Protein AF-A0A1Y1RK67-F1 (afdb_monomer_lite)

pLDDT: mean 70.34, std 16.7, range [31.23, 91.0]

Structure (mmCIF, N/CA/C/O backbone):
data_AF-A0A1Y1RK67-F1
#
_entry.id   AF-A0A1Y1RK67-F1
#
loop_
_atom_site.group_PDB
_atom_site.id
_atom_site.type_symbol
_atom_site.label_atom_id
_atom_site.label_alt_id
_atom_site.label_comp_id
_atom_site.label_asym_id
_atom_site.label_entity_id
_atom_site.label_seq_id
_atom_site.pdbx_PDB_ins_code
_atom_site.Cartn_x
_atom_site.Cartn_y
_atom_site.Cartn_z
_atom_site.occupancy
_atom_site.B_iso_or_equiv
_atom_site.auth_seq_id
_atom_site.auth_comp_id
_atom_site.auth_asym_id
_atom_site.auth_atom_id
_atom_site.pdbx_PDB_model_num
ATOM 1 N N . MET A 1 1 ? 9.626 -6.437 -25.924 1.00 64.38 1 MET A N 1
ATOM 2 C CA . MET A 1 1 ? 9.573 -5.943 -27.309 1.00 64.38 1 MET A CA 1
ATOM 3 C C . MET A 1 1 ? 8.391 -6.615 -27.962 1.00 64.38 1 MET A C 1
ATOM 5 O O . MET A 1 1 ? 8.238 -7.817 -27.762 1.00 64.38 1 MET A O 1
ATOM 9 N N . VAL A 1 2 ? 7.550 -5.833 -28.625 1.00 66.56 2 VAL A N 1
ATOM 10 C CA . VAL A 1 2 ? 6.442 -6.331 -29.442 1.00 66.56 2 VAL A CA 1
ATOM 11 C C . VAL A 1 2 ? 6.714 -5.967 -30.899 1.00 66.56 2 VAL A C 1
ATOM 13 O O . VAL A 1 2 ? 7.401 -4.969 -31.132 1.00 66.56 2 VAL A O 1
ATOM 16 N N . ASP A 1 3 ? 6.263 -6.789 -31.839 1.00 73.81 3 ASP A N 1
ATOM 17 C CA . ASP A 1 3 ? 6.342 -6.485 -33.269 1.00 73.81 3 ASP A CA 1
ATOM 18 C C . ASP A 1 3 ? 5.175 -5.591 -33.719 1.00 73.81 3 ASP A C 1
ATOM 20 O O . ASP A 1 3 ? 4.357 -5.123 -32.922 1.00 73.81 3 ASP A O 1
ATOM 24 N N . GLU A 1 4 ? 5.115 -5.346 -35.024 1.00 75.94 4 GLU A N 1
ATOM 25 C CA . GLU A 1 4 ? 4.060 -4.606 -35.717 1.00 75.94 4 GLU A CA 1
ATOM 26 C C . GLU A 1 4 ? 2.655 -5.218 -35.595 1.00 75.94 4 GLU A C 1
ATOM 28 O O . GLU A 1 4 ? 1.671 -4.509 -35.804 1.00 75.94 4 GLU A O 1
ATOM 33 N N . ASN A 1 5 ? 2.544 -6.482 -35.175 1.00 81.62 5 ASN A N 1
ATOM 34 C CA . ASN A 1 5 ? 1.280 -7.178 -34.931 1.00 81.62 5 ASN A CA 1
ATOM 35 C C . ASN A 1 5 ? 0.882 -7.184 -33.442 1.00 81.62 5 ASN A C 1
ATOM 37 O O . ASN A 1 5 ? -0.094 -7.834 -33.068 1.00 81.62 5 ASN A O 1
ATOM 41 N N . ASN A 1 6 ? 1.603 -6.444 -32.587 1.00 68.88 6 ASN A N 1
ATOM 42 C CA . ASN A 1 6 ? 1.499 -6.477 -31.122 1.00 68.88 6 ASN A CA 1
ATOM 43 C C . ASN A 1 6 ? 1.863 -7.835 -30.485 1.00 68.88 6 ASN A C 1
ATOM 45 O O . ASN A 1 6 ? 1.532 -8.071 -29.317 1.00 68.88 6 ASN A O 1
ATOM 49 N N . GLU A 1 7 ? 2.575 -8.718 -31.186 1.00 76.06 7 GLU A N 1
ATOM 50 C CA . GLU A 1 7 ? 3.020 -9.990 -30.618 1.00 76.06 7 GLU A CA 1
ATOM 51 C C . GLU A 1 7 ? 4.311 -9.811 -29.820 1.00 76.06 7 GLU A C 1
ATOM 53 O O . GLU A 1 7 ? 5.209 -9.059 -30.197 1.00 76.06 7 GLU A O 1
ATOM 58 N N . VAL A 1 8 ? 4.427 -10.483 -28.670 1.00 71.56 8 VAL A N 1
ATOM 59 C CA . VAL A 1 8 ? 5.606 -10.359 -27.799 1.00 71.56 8 VAL A CA 1
ATOM 60 C C . VAL A 1 8 ? 6.794 -11.100 -28.414 1.00 71.56 8 VAL A C 1
ATOM 62 O O . VAL A 1 8 ? 6.974 -12.292 -28.195 1.00 71.56 8 VAL A O 1
ATOM 65 N N . VAL A 1 9 ? 7.661 -10.364 -29.107 1.00 72.69 9 VAL A N 1
ATOM 66 C CA . VAL A 1 9 ? 8.898 -10.891 -29.712 1.00 72.69 9 VAL A CA 1
ATOM 67 C C . VAL A 1 9 ? 9.973 -11.178 -28.664 1.00 72.69 9 VAL A C 1
ATOM 69 O O . VAL A 1 9 ? 10.800 -12.071 -28.826 1.00 72.69 9 VAL A O 1
ATOM 72 N N . TYR A 1 10 ? 10.002 -10.408 -27.571 1.00 70.44 10 TYR A N 1
ATOM 73 C CA . TYR A 1 10 ? 11.059 -10.546 -26.567 1.00 70.44 10 TYR A CA 1
ATOM 74 C C . TYR A 1 10 ? 10.633 -10.076 -25.176 1.00 70.44 10 TYR A C 1
ATOM 76 O O . TYR A 1 10 ? 10.158 -8.946 -25.002 1.00 70.44 10 TYR A O 1
ATOM 84 N N . ARG A 1 11 ? 10.868 -10.918 -24.165 1.00 72.75 11 ARG A N 1
ATOM 85 C CA . ARG A 1 11 ? 10.589 -10.642 -22.751 1.00 72.75 11 ARG A CA 1
ATOM 86 C C . ARG A 1 11 ? 11.832 -10.914 -21.912 1.00 72.75 11 ARG A C 1
ATOM 88 O O . ARG A 1 11 ? 12.291 -12.047 -21.848 1.00 72.75 11 ARG A O 1
ATOM 95 N N . ASN A 1 12 ? 12.299 -9.893 -21.199 1.00 72.81 12 ASN A N 1
ATOM 96 C CA . ASN A 1 12 ? 13.290 -10.058 -20.140 1.00 72.81 12 ASN A CA 1
ATOM 97 C C . ASN A 1 12 ? 12.610 -10.093 -18.776 1.00 72.81 12 ASN A C 1
ATOM 99 O O . ASN A 1 12 ? 11.716 -9.294 -18.493 1.00 72.81 12 ASN A O 1
ATOM 103 N N . ILE A 1 13 ? 13.047 -11.025 -17.934 1.00 75.38 13 ILE A N 1
ATOM 104 C CA . ILE A 1 13 ? 12.618 -11.135 -16.542 1.00 75.38 13 ILE A CA 1
ATOM 105 C C . ILE A 1 13 ? 13.818 -10.756 -15.685 1.00 75.38 13 ILE A C 1
ATOM 107 O O . ILE A 1 13 ? 14.804 -11.484 -15.639 1.00 75.38 13 ILE A O 1
ATOM 111 N N . PHE A 1 14 ? 13.727 -9.607 -15.024 1.00 76.06 14 PHE A N 1
ATOM 112 C CA . PHE A 1 14 ? 14.759 -9.128 -14.113 1.00 76.06 14 PHE A CA 1
ATOM 113 C C . PHE A 1 14 ? 14.504 -9.692 -12.720 1.00 76.06 14 PHE A C 1
ATOM 115 O O . PHE A 1 14 ? 13.389 -9.593 -12.198 1.00 76.06 14 PHE A O 1
ATOM 122 N N . ARG A 1 15 ? 15.531 -10.285 -12.113 1.00 81.06 15 ARG A N 1
ATOM 123 C CA . ARG A 1 15 ? 15.486 -10.685 -10.708 1.00 81.06 15 ARG A CA 1
ATOM 124 C C . ARG A 1 15 ? 15.853 -9.501 -9.819 1.00 81.06 15 ARG A C 1
ATOM 126 O O . ARG A 1 15 ? 16.218 -8.425 -10.291 1.00 81.06 15 ARG A O 1
ATOM 133 N N . ARG A 1 16 ? 15.750 -9.689 -8.501 1.00 77.25 16 ARG A N 1
ATOM 134 C CA . ARG A 1 16 ? 16.044 -8.640 -7.511 1.00 77.25 16 ARG A CA 1
ATOM 135 C C . ARG A 1 16 ? 17.454 -8.071 -7.697 1.00 77.25 16 ARG A C 1
ATOM 137 O O . ARG A 1 16 ? 17.647 -6.862 -7.612 1.00 77.25 16 ARG A O 1
ATOM 144 N N . GLU A 1 17 ? 18.415 -8.948 -7.929 1.00 82.25 17 GLU A N 1
ATOM 145 C CA . GLU A 1 17 ? 19.822 -8.654 -8.178 1.00 82.25 17 GLU A CA 1
ATOM 146 C C . GLU A 1 17 ? 20.035 -7.794 -9.434 1.00 82.25 17 GLU A C 1
ATOM 148 O O . GLU A 1 17 ? 20.907 -6.924 -9.445 1.00 82.25 17 GLU A O 1
ATOM 153 N N . ASP A 1 18 ? 19.171 -7.938 -10.439 1.00 84.38 18 ASP A N 1
ATOM 154 C CA . ASP A 1 18 ? 19.275 -7.217 -11.708 1.00 84.38 18 ASP A CA 1
ATOM 155 C C . ASP A 1 18 ? 18.623 -5.834 -11.669 1.00 84.38 18 ASP A C 1
ATOM 157 O O . ASP A 1 18 ? 18.798 -5.040 -12.593 1.00 84.38 18 ASP A O 1
ATOM 161 N N . MET A 1 19 ? 17.886 -5.504 -10.605 1.00 81.75 19 MET A N 1
ATOM 162 C CA . MET A 1 19 ? 17.081 -4.280 -10.536 1.00 81.75 19 MET A CA 1
ATOM 163 C C . MET A 1 19 ? 17.908 -3.001 -10.709 1.00 81.75 19 MET A C 1
ATOM 165 O O . MET A 1 19 ? 17.434 -2.030 -11.296 1.00 81.75 19 MET A O 1
ATOM 169 N N . LYS A 1 20 ? 19.169 -2.997 -10.252 1.00 79.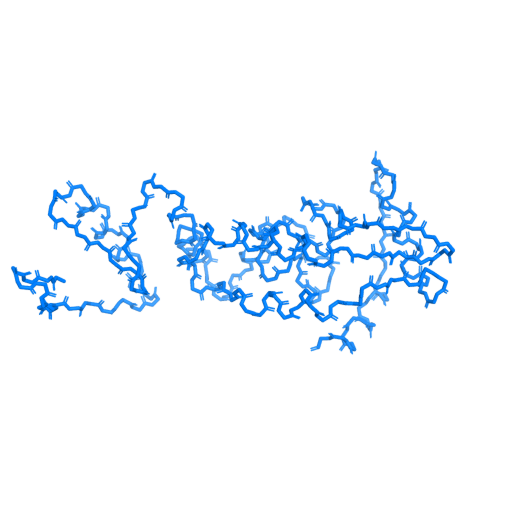25 20 LYS A N 1
ATOM 170 C CA . LYS A 1 20 ? 20.096 -1.877 -10.490 1.00 79.25 20 LYS A CA 1
ATOM 171 C C . LYS A 1 20 ? 20.444 -1.729 -11.972 1.00 79.25 20 LYS A C 1
ATOM 173 O O . LYS A 1 20 ? 20.504 -0.611 -12.477 1.00 79.25 20 LYS A O 1
ATOM 178 N N . ASN A 1 21 ? 20.665 -2.842 -12.668 1.00 84.12 21 ASN A N 1
ATOM 179 C CA . ASN A 1 21 ? 20.948 -2.842 -14.103 1.00 84.12 21 ASN A CA 1
ATOM 180 C C . ASN A 1 21 ? 19.700 -2.465 -14.902 1.00 84.12 21 ASN A C 1
ATOM 182 O O . ASN A 1 21 ? 19.797 -1.670 -15.833 1.00 84.12 21 ASN A O 1
ATOM 186 N N . PHE A 1 22 ? 18.527 -2.942 -14.483 1.00 84.06 22 PHE A N 1
ATOM 187 C CA . PHE A 1 22 ? 17.252 -2.511 -15.043 1.00 84.06 22 PHE A CA 1
ATOM 188 C C . PHE A 1 22 ? 17.048 -1.001 -14.890 1.00 84.06 22 PHE A C 1
ATOM 190 O O . PHE A 1 22 ? 16.680 -0.350 -15.859 1.00 84.06 22 PHE A O 1
ATOM 197 N N . GLN A 1 23 ? 17.332 -0.417 -13.720 1.00 79.81 23 GLN A N 1
ATOM 198 C CA . GLN A 1 23 ? 17.204 1.031 -13.523 1.00 79.81 23 GLN A CA 1
ATOM 199 C C . GLN A 1 23 ? 18.128 1.816 -14.464 1.00 79.81 23 GLN A C 1
ATOM 201 O O . GLN A 1 23 ? 17.700 2.801 -15.054 1.00 79.81 23 GLN A O 1
ATOM 206 N N . LYS A 1 24 ? 19.376 1.366 -14.651 1.00 83.88 24 LYS A N 1
ATOM 207 C CA . LYS A 1 24 ? 20.302 1.985 -15.614 1.00 83.88 24 LYS A CA 1
ATOM 208 C C . LYS A 1 24 ? 19.784 1.885 -17.045 1.00 83.88 24 LYS A C 1
ATOM 210 O O . LYS A 1 24 ? 19.790 2.880 -17.761 1.00 83.88 24 LYS A O 1
ATOM 215 N N . LEU A 1 25 ? 19.327 0.697 -17.445 1.00 84.50 25 LEU A N 1
ATOM 216 C CA . LEU A 1 25 ? 18.736 0.471 -18.761 1.00 84.50 25 LEU A CA 1
ATOM 217 C C . LEU A 1 25 ? 17.533 1.392 -18.969 1.00 84.50 25 LEU A C 1
ATOM 219 O O . LEU A 1 25 ? 17.467 2.070 -19.987 1.00 84.50 25 LEU A O 1
ATOM 223 N N . TYR A 1 26 ? 16.636 1.465 -17.983 1.00 80.75 26 TYR A N 1
ATOM 224 C CA . TYR A 1 26 ? 15.473 2.345 -17.994 1.00 80.75 26 TYR A CA 1
ATOM 225 C C . TYR A 1 26 ? 15.865 3.800 -18.265 1.00 80.75 26 TYR A C 1
ATOM 227 O O . TYR A 1 26 ? 15.339 4.395 -19.199 1.00 80.75 26 TYR A O 1
ATOM 235 N N . THR A 1 27 ? 16.824 4.353 -17.516 1.00 80.56 27 THR A N 1
ATOM 236 C CA . THR A 1 27 ? 17.285 5.743 -17.688 1.00 80.56 27 THR A CA 1
ATOM 237 C C . THR A 1 27 ? 17.813 6.031 -19.097 1.00 80.56 27 THR A C 1
ATOM 239 O O . THR A 1 27 ? 17.769 7.170 -19.549 1.00 80.56 27 THR A O 1
ATOM 242 N N . ILE A 1 28 ? 18.326 5.017 -19.797 1.00 84.44 28 ILE A N 1
ATOM 243 C CA . ILE A 1 28 ? 18.824 5.162 -21.170 1.00 84.44 28 ILE A CA 1
ATOM 244 C C . ILE A 1 28 ? 17.666 5.131 -22.173 1.00 84.44 28 ILE A C 1
ATOM 246 O O . ILE A 1 28 ? 17.646 5.922 -23.117 1.00 84.44 28 ILE A O 1
ATOM 250 N N . VAL A 1 29 ? 16.724 4.203 -21.995 1.00 82.88 29 VAL A N 1
ATOM 251 C CA . VAL A 1 29 ? 15.704 3.897 -23.010 1.00 82.88 29 VAL A CA 1
ATOM 252 C C . VAL A 1 29 ? 14.385 4.646 -22.810 1.00 82.88 29 VAL A C 1
ATOM 254 O O . VAL A 1 29 ? 13.581 4.691 -23.737 1.00 82.88 29 VAL A O 1
ATOM 257 N N . ASN A 1 30 ? 14.140 5.250 -21.641 1.00 78.81 30 ASN A N 1
ATOM 258 C CA . ASN A 1 30 ? 12.871 5.926 -21.338 1.00 78.81 30 ASN A CA 1
ATOM 259 C C . ASN A 1 30 ? 12.558 7.100 -22.279 1.00 78.81 30 ASN A C 1
ATOM 261 O O . ASN A 1 30 ? 11.394 7.371 -22.550 1.00 78.81 30 ASN A O 1
ATOM 265 N N . ASN A 1 31 ? 13.589 7.753 -22.815 1.00 76.25 31 ASN A N 1
ATOM 266 C CA . ASN A 1 31 ? 13.461 8.886 -23.728 1.00 76.25 31 ASN A CA 1
ATOM 267 C C . ASN A 1 31 ? 13.307 8.466 -25.200 1.00 76.25 31 ASN A C 1
ATOM 269 O O . ASN A 1 31 ? 13.222 9.316 -26.089 1.00 76.25 31 ASN A O 1
ATOM 273 N N . TRP A 1 32 ? 13.308 7.165 -25.503 1.00 83.88 32 TRP A N 1
ATOM 274 C CA . TRP A 1 32 ? 13.163 6.686 -26.874 1.00 83.88 32 TRP A CA 1
ATOM 275 C C . TRP A 1 32 ? 11.690 6.724 -27.279 1.00 83.88 32 TRP A C 1
ATOM 277 O O . TRP A 1 32 ? 10.849 6.090 -26.647 1.00 83.88 32 TRP A O 1
ATOM 287 N N . LYS A 1 33 ? 11.378 7.419 -28.381 1.00 76.38 33 LYS A N 1
ATOM 288 C CA . LYS A 1 33 ? 9.995 7.653 -28.849 1.00 76.38 33 LYS A CA 1
ATOM 289 C C . LYS A 1 33 ? 9.159 6.375 -29.039 1.00 76.38 33 LYS A C 1
ATOM 291 O O . LYS A 1 33 ? 7.939 6.438 -28.949 1.00 76.38 33 LYS A O 1
ATOM 296 N N . SER A 1 34 ? 9.797 5.236 -29.309 1.00 75.88 34 SER A N 1
ATOM 297 C CA . SER A 1 34 ? 9.153 3.938 -29.552 1.00 75.88 34 SER A CA 1
ATOM 298 C C . SER A 1 34 ? 9.276 2.947 -28.386 1.00 75.88 34 SER A C 1
ATOM 300 O O . SER A 1 34 ? 8.837 1.804 -28.510 1.00 75.88 34 SER A O 1
ATOM 302 N N . CYS A 1 35 ? 9.857 3.341 -27.247 1.00 75.06 35 CYS A N 1
ATOM 303 C CA . CYS A 1 35 ? 9.994 2.438 -26.109 1.00 75.06 35 CYS A CA 1
ATOM 304 C C . CYS A 1 35 ? 8.718 2.429 -25.260 1.00 75.06 35 CYS A C 1
ATOM 306 O O . CYS A 1 35 ? 8.228 3.464 -24.812 1.00 75.06 35 CYS A O 1
ATOM 308 N N . GLN A 1 36 ? 8.187 1.235 -25.010 1.00 76.94 36 GLN A N 1
ATOM 309 C CA . GLN A 1 36 ? 7.116 1.014 -24.048 1.00 76.94 36 GLN A CA 1
ATOM 310 C C . GLN A 1 36 ? 7.590 0.007 -23.013 1.00 76.94 36 GLN A C 1
ATOM 312 O O . GLN A 1 36 ? 8.077 -1.074 -23.351 1.00 76.94 36 GLN A O 1
ATOM 317 N N . ILE A 1 37 ? 7.448 0.369 -21.744 1.00 75.94 37 ILE A N 1
ATOM 318 C CA . ILE A 1 37 ? 7.933 -0.439 -20.634 1.00 75.94 37 ILE A CA 1
ATOM 319 C C . ILE A 1 37 ? 6.737 -0.891 -19.829 1.00 75.94 37 ILE A C 1
ATOM 321 O O . ILE A 1 37 ? 5.854 -0.099 -19.500 1.00 75.94 37 ILE A O 1
ATOM 325 N N . TYR A 1 38 ? 6.727 -2.186 -19.537 1.00 76.88 38 TYR A N 1
ATOM 326 C CA . TYR A 1 38 ? 5.672 -2.831 -18.785 1.00 76.88 38 TYR A CA 1
ATOM 327 C C . TYR A 1 38 ? 6.270 -3.487 -17.545 1.00 76.88 38 TYR A C 1
ATOM 329 O O . TYR A 1 38 ? 7.219 -4.264 -17.652 1.00 76.88 38 TYR A O 1
ATOM 337 N N . VAL A 1 39 ? 5.699 -3.209 -16.375 1.00 73.56 39 VAL A N 1
ATOM 338 C CA . VAL A 1 39 ? 6.030 -3.892 -15.117 1.00 73.56 39 VAL A CA 1
ATOM 339 C C . VAL A 1 39 ? 4.765 -4.553 -14.597 1.00 73.56 39 VAL A C 1
ATOM 341 O O . VAL A 1 39 ? 3.730 -3.909 -14.457 1.00 73.56 39 VAL A O 1
ATOM 344 N N . ASN A 1 40 ? 4.833 -5.866 -14.360 1.00 69.88 40 ASN A N 1
ATOM 345 C CA . ASN A 1 40 ? 3.682 -6.694 -13.981 1.00 69.88 40 ASN A CA 1
ATOM 346 C C . ASN A 1 40 ? 2.464 -6.530 -14.913 1.00 69.88 40 ASN A C 1
ATOM 348 O O . ASN A 1 40 ? 1.325 -6.568 -14.462 1.00 69.88 40 ASN A O 1
ATOM 352 N N . GLY A 1 41 ? 2.705 -6.332 -16.213 1.00 72.75 41 GLY A N 1
ATOM 353 C CA . GLY A 1 41 ? 1.650 -6.150 -17.217 1.00 72.75 41 GLY A CA 1
ATOM 354 C C . GLY A 1 41 ? 1.099 -4.724 -17.327 1.00 72.75 41 GLY A C 1
ATOM 355 O O . GLY A 1 41 ? 0.366 -4.441 -18.269 1.00 72.75 41 GLY A O 1
ATOM 356 N N . TYR A 1 42 ? 1.490 -3.804 -16.443 1.00 74.44 42 TYR A N 1
ATOM 357 C CA . TYR A 1 42 ? 1.094 -2.398 -16.521 1.00 74.44 42 TYR A CA 1
ATOM 358 C C . TYR A 1 42 ? 2.122 -1.605 -17.308 1.00 74.44 42 TYR A C 1
ATOM 360 O O . TYR A 1 42 ? 3.312 -1.697 -17.013 1.00 74.44 42 TYR A O 1
ATOM 368 N N . LYS A 1 43 ? 1.670 -0.809 -18.282 1.00 77.44 43 LYS A N 1
ATOM 369 C CA . LYS A 1 43 ? 2.521 0.191 -18.933 1.00 77.44 43 LYS A CA 1
ATOM 370 C C . LYS A 1 43 ? 2.899 1.249 -17.901 1.00 77.44 43 LYS A C 1
ATOM 372 O O . LYS A 1 43 ? 2.020 1.746 -17.202 1.00 77.44 43 LYS A O 1
ATOM 377 N N . ILE A 1 44 ? 4.180 1.585 -17.815 1.00 75.25 44 ILE A N 1
ATOM 378 C CA . ILE A 1 44 ? 4.683 2.527 -16.814 1.00 75.25 44 ILE A CA 1
ATOM 379 C C . ILE A 1 44 ? 5.320 3.744 -17.462 1.00 75.25 44 ILE A C 1
ATOM 381 O O . ILE A 1 44 ? 6.019 3.639 -18.469 1.00 75.25 44 ILE A O 1
ATOM 385 N N . ASN A 1 45 ? 5.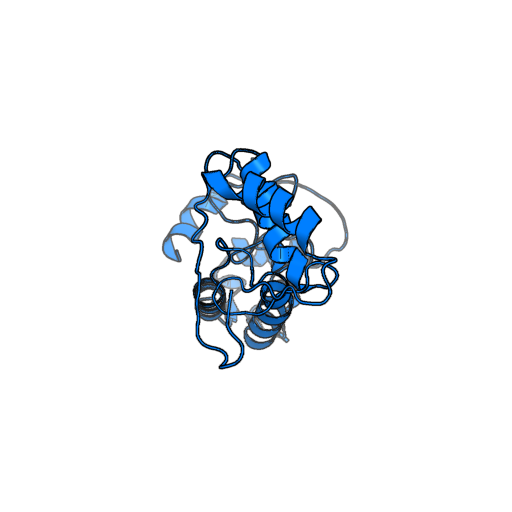088 4.893 -16.838 1.00 72.94 45 ASN A N 1
ATOM 386 C CA . ASN A 1 45 ? 5.789 6.132 -17.113 1.00 72.94 45 ASN A CA 1
ATOM 387 C C . ASN A 1 45 ? 6.390 6.627 -15.792 1.00 72.94 45 ASN A C 1
ATOM 389 O O . ASN A 1 45 ? 5.658 7.089 -14.919 1.00 72.94 45 ASN A O 1
ATOM 393 N N . PHE A 1 46 ? 7.705 6.480 -15.604 1.00 67.88 46 PHE A N 1
ATOM 394 C CA . PHE A 1 46 ? 8.322 6.827 -14.316 1.00 67.88 46 PHE A CA 1
ATOM 395 C C . PHE A 1 46 ? 8.391 8.328 -14.041 1.00 67.88 46 PHE A C 1
ATOM 397 O O . PHE A 1 46 ? 8.675 8.698 -12.903 1.00 67.88 46 PHE A O 1
ATOM 404 N N . ASP A 1 47 ? 8.129 9.172 -15.041 1.00 62.78 47 ASP A N 1
ATOM 405 C CA . ASP A 1 47 ? 8.083 10.624 -14.859 1.00 62.78 47 ASP A CA 1
ATOM 406 C C . ASP A 1 47 ? 6.776 11.076 -14.169 1.00 62.78 47 ASP A C 1
ATOM 408 O O . ASP A 1 47 ? 6.630 12.240 -13.803 1.00 62.78 47 ASP A O 1
ATOM 412 N N . VAL A 1 48 ? 5.831 10.149 -13.953 1.00 60.06 48 VAL A N 1
ATOM 413 C CA . VAL A 1 48 ? 4.527 10.358 -13.299 1.00 60.06 48 VAL A CA 1
ATOM 414 C C . VAL A 1 48 ? 4.455 9.540 -11.994 1.00 60.06 48 VAL A C 1
ATOM 416 O O . VAL A 1 48 ? 5.321 8.707 -11.722 1.00 60.06 48 VAL A O 1
ATOM 419 N N . ASP A 1 49 ? 3.414 9.758 -11.179 1.00 59.09 49 ASP A N 1
ATOM 420 C CA . ASP A 1 49 ? 3.114 9.085 -9.897 1.00 59.09 49 ASP A CA 1
ATOM 421 C C . ASP A 1 49 ? 3.382 7.562 -9.868 1.00 59.09 49 ASP A C 1
ATOM 423 O O . ASP A 1 49 ? 3.747 7.030 -8.818 1.00 59.09 49 ASP A O 1
ATOM 427 N N . ASP A 1 50 ? 3.285 6.864 -11.006 1.00 63.44 50 ASP A N 1
ATOM 428 C CA . ASP A 1 50 ? 3.611 5.438 -11.148 1.00 63.44 50 ASP A CA 1
ATOM 429 C C . ASP A 1 50 ? 5.043 5.091 -10.683 1.00 63.44 50 ASP A C 1
ATOM 431 O O . ASP A 1 50 ? 5.280 4.008 -10.138 1.00 63.44 50 ASP A O 1
ATOM 435 N N . GLY A 1 51 ? 6.005 6.011 -10.819 1.00 71.81 51 GLY A N 1
ATOM 436 C CA . GLY A 1 51 ? 7.396 5.803 -10.409 1.00 71.81 51 GLY A CA 1
ATOM 437 C C . GLY A 1 51 ? 7.606 5.697 -8.892 1.00 71.81 51 GLY A C 1
ATOM 438 O O . GLY A 1 51 ? 8.632 5.175 -8.447 1.00 71.81 51 GLY A O 1
ATOM 439 N N . LEU A 1 52 ? 6.649 6.147 -8.069 1.00 82.12 52 LEU A N 1
ATOM 440 C CA . LEU A 1 52 ? 6.811 6.235 -6.614 1.00 82.12 52 LEU A CA 1
ATOM 441 C C . LEU A 1 52 ? 7.055 4.867 -5.962 1.00 82.12 52 LEU A C 1
ATOM 443 O O . LEU A 1 52 ? 7.980 4.717 -5.156 1.00 82.12 52 LEU A O 1
ATOM 447 N N . GLY A 1 53 ? 6.237 3.869 -6.307 1.00 85.00 53 GLY A N 1
ATOM 448 C CA . GLY A 1 53 ? 6.340 2.519 -5.746 1.00 85.00 53 GLY A CA 1
ATOM 449 C C . GLY A 1 53 ? 7.653 1.837 -6.116 1.00 85.00 53 GLY A C 1
ATOM 450 O O . GLY A 1 53 ? 8.339 1.279 -5.256 1.00 85.00 53 GLY A O 1
ATOM 451 N N . PHE A 1 54 ? 8.043 1.950 -7.384 1.00 83.12 54 PHE A N 1
ATOM 452 C CA . PHE A 1 54 ? 9.288 1.377 -7.873 1.00 83.12 54 PHE A CA 1
ATOM 453 C C . PHE A 1 54 ? 10.514 2.057 -7.256 1.00 83.12 54 PHE A C 1
ATOM 455 O O . PHE A 1 54 ? 11.400 1.377 -6.741 1.00 83.12 54 PHE A O 1
ATOM 462 N N . ASN A 1 55 ? 10.557 3.392 -7.240 1.00 82.94 55 ASN A N 1
ATOM 463 C CA . ASN A 1 55 ? 11.669 4.143 -6.654 1.00 82.94 55 ASN A CA 1
ATOM 464 C C . ASN A 1 55 ? 11.815 3.843 -5.157 1.00 82.94 55 ASN A C 1
ATOM 466 O O . ASN A 1 55 ? 12.930 3.686 -4.655 1.00 82.94 55 ASN A O 1
ATOM 470 N N . CYS A 1 56 ? 10.695 3.682 -4.444 1.00 85.50 56 CYS A N 1
ATOM 471 C CA . CYS A 1 56 ? 10.703 3.246 -3.051 1.00 85.50 56 CYS A CA 1
ATOM 472 C C . CYS A 1 56 ? 11.317 1.845 -2.890 1.00 85.50 56 CYS A C 1
ATOM 474 O O . CYS A 1 56 ? 12.092 1.619 -1.959 1.00 85.50 56 CYS A O 1
ATOM 476 N N . TYR A 1 57 ? 11.004 0.910 -3.791 1.00 85.81 57 TYR A N 1
ATOM 477 C CA . TYR A 1 57 ? 11.586 -0.433 -3.775 1.00 85.81 57 TYR A CA 1
ATOM 478 C C . TYR A 1 57 ? 13.084 -0.430 -4.114 1.00 85.81 57 TYR A C 1
ATOM 480 O O . TYR A 1 57 ? 13.863 -1.108 -3.446 1.00 85.81 57 TYR A O 1
ATOM 488 N N . MET A 1 58 ? 13.521 0.390 -5.074 1.00 84.44 58 MET A N 1
ATOM 489 C CA . MET A 1 58 ? 14.949 0.591 -5.349 1.00 84.44 58 MET A CA 1
ATOM 490 C C . MET A 1 58 ? 15.684 1.153 -4.131 1.00 84.44 58 MET A C 1
ATOM 492 O O . MET A 1 58 ? 16.765 0.677 -3.786 1.00 84.44 58 MET A O 1
ATOM 496 N N . GLY A 1 59 ? 15.069 2.108 -3.428 1.00 83.75 59 GLY A N 1
ATOM 497 C CA . GLY A 1 59 ? 15.553 2.605 -2.142 1.00 83.75 59 GLY A CA 1
ATOM 498 C C . GLY A 1 59 ? 15.727 1.479 -1.122 1.00 83.75 59 GLY A C 1
ATOM 499 O O . GLY A 1 59 ? 16.808 1.341 -0.556 1.00 83.75 59 GLY A O 1
ATOM 500 N N . PHE A 1 60 ? 14.714 0.628 -0.950 1.00 85.69 60 PHE A N 1
ATOM 501 C CA . PHE A 1 60 ? 14.782 -0.553 -0.085 1.00 85.69 60 PHE A CA 1
ATOM 502 C C . PHE A 1 60 ? 15.958 -1.473 -0.443 1.00 85.69 60 PHE A C 1
ATOM 504 O O . PHE A 1 60 ? 16.749 -1.816 0.435 1.00 85.69 60 PHE A O 1
ATOM 511 N N . LEU A 1 61 ? 16.130 -1.826 -1.721 1.00 84.31 61 LEU A N 1
ATOM 512 C CA . LEU A 1 61 ? 17.237 -2.681 -2.166 1.00 84.31 61 LEU A CA 1
ATOM 513 C C . LEU A 1 61 ? 18.607 -2.046 -1.906 1.00 84.31 61 LEU A C 1
ATOM 515 O O . LEU A 1 61 ? 19.527 -2.731 -1.462 1.00 84.31 61 LEU A O 1
ATOM 519 N N . ASN A 1 62 ? 18.734 -0.736 -2.118 1.00 83.06 62 ASN A N 1
ATOM 520 C CA . ASN A 1 62 ? 19.977 -0.004 -1.875 1.00 83.06 62 ASN A CA 1
ATOM 521 C C . ASN A 1 62 ? 20.355 0.079 -0.388 1.00 83.06 62 ASN A C 1
ATOM 523 O O . ASN A 1 62 ? 21.533 0.230 -0.084 1.00 83.06 62 ASN A O 1
ATOM 527 N N . HIS A 1 63 ? 19.394 -0.065 0.530 1.00 81.12 63 HIS A N 1
ATOM 528 C CA . HIS A 1 63 ? 19.630 -0.026 1.979 1.00 81.12 63 HIS A CA 1
ATOM 529 C C . HIS A 1 63 ? 19.833 -1.413 2.610 1.00 81.12 63 HIS A C 1
ATOM 531 O O . HIS A 1 63 ? 19.816 -1.530 3.832 1.00 81.12 63 HIS A O 1
ATOM 537 N N . GLY A 1 64 ? 20.024 -2.463 1.804 1.00 77.94 64 GLY A N 1
ATOM 538 C CA . GLY A 1 64 ? 20.211 -3.843 2.276 1.00 77.94 64 GLY A CA 1
ATOM 539 C C . GLY A 1 64 ? 18.993 -4.743 2.062 1.00 77.94 64 GLY A C 1
ATOM 540 O O . GLY A 1 64 ? 19.023 -5.924 2.398 1.00 77.94 64 GLY A O 1
ATOM 541 N N . GLY A 1 65 ? 17.912 -4.228 1.473 1.00 81.75 65 GLY A N 1
ATOM 542 C CA . GLY A 1 65 ? 16.750 -5.034 1.123 1.00 81.75 65 GLY A CA 1
ATOM 543 C C . GLY A 1 65 ? 16.149 -5.728 2.353 1.00 81.75 65 GLY A C 1
ATOM 544 O O . GLY A 1 65 ? 15.888 -5.050 3.345 1.00 81.75 65 GLY A O 1
ATOM 545 N N . PRO A 1 66 ? 15.909 -7.054 2.332 1.00 74.06 66 PRO A N 1
ATOM 546 C CA . PRO A 1 66 ? 15.265 -7.761 3.444 1.00 74.06 66 PRO A CA 1
ATOM 547 C C . PRO A 1 66 ? 16.007 -7.685 4.784 1.00 74.06 66 PRO A C 1
ATOM 549 O O . PRO A 1 66 ? 15.361 -7.768 5.823 1.00 74.06 66 PRO A O 1
ATOM 552 N N . SER A 1 67 ? 17.337 -7.526 4.781 1.00 68.19 67 SER A N 1
ATOM 553 C CA . SER A 1 67 ? 18.113 -7.321 6.015 1.00 68.19 67 SER A CA 1
ATOM 554 C C . SER A 1 67 ? 18.048 -5.875 6.513 1.00 68.19 67 SER A C 1
ATOM 556 O O . SER A 1 67 ? 18.453 -5.578 7.636 1.00 68.19 67 SER A O 1
ATOM 558 N N . SER A 1 68 ? 17.518 -4.972 5.686 1.00 72.19 68 SER A N 1
ATOM 559 C CA . SER A 1 68 ? 17.277 -3.590 6.049 1.00 72.19 68 SER A CA 1
ATOM 560 C C . SER A 1 68 ? 15.966 -3.447 6.797 1.00 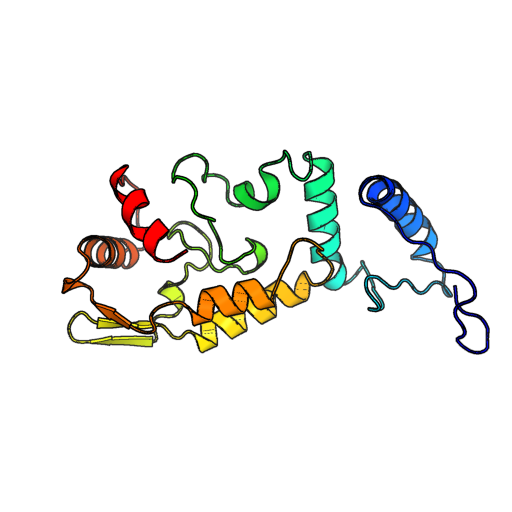72.19 68 SER A C 1
ATOM 562 O O . SER A 1 68 ? 14.946 -4.080 6.526 1.00 72.19 68 SER A O 1
ATOM 564 N N . ASN A 1 69 ? 15.968 -2.481 7.692 1.00 66.19 69 ASN A N 1
ATOM 565 C CA . ASN A 1 69 ? 14.792 -2.056 8.409 1.00 66.19 69 ASN A CA 1
ATOM 566 C C . ASN A 1 69 ? 14.059 -0.915 7.660 1.00 66.19 69 ASN A C 1
ATOM 568 O O . ASN A 1 69 ? 13.229 -0.231 8.254 1.00 66.19 69 ASN A O 1
ATOM 572 N N . TYR A 1 70 ? 14.348 -0.705 6.366 1.00 71.12 70 TYR A N 1
ATOM 573 C CA . TYR A 1 70 ? 13.941 0.456 5.561 1.00 71.12 70 TYR A CA 1
ATOM 574 C C . TYR A 1 70 ? 12.421 0.660 5.522 1.00 71.12 70 TYR A C 1
ATOM 576 O O . TYR A 1 70 ? 11.921 1.737 5.855 1.00 71.12 70 TYR A O 1
ATOM 584 N N . CYS A 1 71 ? 11.668 -0.400 5.210 1.00 74.88 71 CYS A N 1
ATOM 585 C CA . CYS A 1 71 ? 10.202 -0.362 5.199 1.00 74.88 71 CYS A CA 1
ATOM 586 C C . CYS A 1 71 ? 9.610 -0.105 6.595 1.00 74.88 71 CYS A C 1
ATOM 588 O O . CYS A 1 71 ? 8.522 0.455 6.708 1.00 74.88 71 CYS A O 1
ATOM 590 N N . GLN A 1 72 ? 10.338 -0.473 7.653 1.00 61.34 72 GLN A N 1
ATOM 591 C CA . GLN A 1 72 ? 9.930 -0.271 9.043 1.00 61.34 72 GLN A CA 1
ATOM 592 C C . GLN A 1 72 ? 10.328 1.126 9.570 1.00 61.34 72 GLN A C 1
ATOM 594 O O . GLN A 1 72 ? 9.590 1.705 10.361 1.00 61.34 72 GLN A O 1
ATOM 599 N N . HIS A 1 73 ? 11.453 1.705 9.128 1.00 55.34 73 HIS A N 1
ATOM 600 C CA . HIS A 1 73 ? 12.085 2.895 9.733 1.00 55.34 73 HIS A CA 1
ATOM 601 C C . HIS A 1 73 ? 11.884 4.208 8.969 1.00 55.34 73 HIS A C 1
ATOM 603 O O . HIS A 1 73 ? 12.223 5.266 9.498 1.00 55.34 73 HIS A O 1
ATOM 609 N N . MET A 1 74 ? 11.223 4.196 7.806 1.00 51.62 74 MET A N 1
ATOM 610 C CA . MET A 1 74 ? 10.708 5.422 7.163 1.00 51.62 74 MET A CA 1
ATOM 611 C C . MET A 1 74 ? 9.669 6.180 8.025 1.00 51.62 74 MET A C 1
ATOM 613 O O . MET A 1 74 ? 9.212 7.263 7.671 1.00 51.62 74 MET A O 1
ATOM 617 N N . GLY A 1 75 ? 9.333 5.667 9.214 1.00 43.41 75 GLY A N 1
ATOM 618 C CA . GLY A 1 75 ? 8.979 6.483 10.368 1.00 43.41 75 GLY A CA 1
ATOM 619 C C . GLY A 1 75 ? 10.091 6.414 11.420 1.00 43.41 75 GLY A C 1
ATOM 620 O O . GLY A 1 75 ? 10.097 5.478 12.202 1.00 43.41 75 GLY A O 1
ATOM 621 N N . GLN A 1 76 ? 10.961 7.427 11.478 1.00 36.62 76 GLN A N 1
ATOM 622 C CA . GLN A 1 76 ? 12.253 7.516 12.200 1.00 36.62 76 GLN A CA 1
ATOM 623 C C . GLN A 1 76 ? 12.407 7.020 13.673 1.00 36.62 76 GLN A C 1
ATOM 625 O O . GLN A 1 76 ? 13.461 7.241 14.247 1.00 36.62 76 GLN A O 1
ATOM 630 N N . TRP A 1 77 ? 11.448 6.364 14.335 1.00 36.22 77 TRP A N 1
ATOM 631 C CA . TRP A 1 77 ? 11.486 6.158 15.800 1.00 36.22 77 TRP A CA 1
ATOM 632 C C . TRP A 1 77 ? 10.983 4.791 16.301 1.00 36.22 77 TRP A C 1
ATOM 634 O O . TRP A 1 77 ? 10.632 4.638 17.466 1.00 36.22 77 TRP A O 1
ATOM 644 N N . ALA A 1 78 ? 10.941 3.772 15.445 1.00 39.75 78 ALA A N 1
ATOM 645 C CA . ALA A 1 78 ? 10.274 2.507 15.765 1.00 39.75 78 ALA A CA 1
ATOM 646 C C . ALA A 1 78 ? 11.161 1.377 16.306 1.00 39.75 78 ALA A C 1
ATOM 648 O O . ALA A 1 78 ? 10.706 0.243 16.406 1.00 39.75 78 ALA A O 1
ATOM 649 N N . ARG A 1 79 ? 12.404 1.661 16.711 1.00 40.09 79 ARG A N 1
ATOM 650 C CA . ARG A 1 79 ? 13.204 0.668 17.455 1.00 40.09 79 ARG A CA 1
ATOM 651 C C . ARG A 1 79 ? 12.675 0.423 18.877 1.00 40.09 79 ARG A C 1
ATOM 653 O O . ARG A 1 79 ? 13.159 -0.475 19.553 1.00 40.09 79 ARG A O 1
ATOM 660 N N . SER A 1 80 ? 11.690 1.203 19.328 1.00 39.41 80 SER A N 1
ATOM 661 C CA . SER A 1 80 ? 11.330 1.319 20.746 1.00 39.41 80 SER A CA 1
ATOM 662 C C . SER A 1 80 ? 9.983 0.691 21.133 1.00 39.41 80 SER A C 1
ATOM 664 O O . SER A 1 80 ? 9.671 0.674 22.319 1.00 39.41 80 SER A O 1
ATOM 666 N N . ILE A 1 81 ? 9.171 0.197 20.181 1.00 40.22 81 ILE A N 1
ATOM 667 C CA . ILE A 1 81 ? 7.792 -0.280 20.444 1.00 40.22 81 ILE A CA 1
ATOM 668 C C . ILE A 1 81 ? 7.556 -1.703 19.885 1.00 40.22 81 ILE A C 1
ATOM 670 O O . ILE A 1 81 ? 6.596 -1.959 19.169 1.00 40.22 81 ILE A O 1
ATOM 674 N N . GLY A 1 82 ? 8.438 -2.653 20.215 1.00 45.66 82 GLY A N 1
ATOM 675 C CA . GLY A 1 82 ? 8.203 -4.091 19.988 1.00 45.66 82 GLY A CA 1
ATOM 676 C C . GLY A 1 82 ? 7.993 -4.530 18.520 1.00 45.66 82 GLY A C 1
ATOM 677 O O . GLY A 1 82 ? 8.404 -3.823 17.605 1.00 45.66 82 GLY A O 1
ATOM 678 N N . PRO A 1 83 ? 7.391 -5.715 18.271 1.00 44.81 83 PRO A N 1
ATOM 679 C CA . PRO A 1 83 ? 7.266 -6.322 16.936 1.00 44.81 83 PRO A CA 1
ATOM 680 C C . PRO A 1 83 ? 6.137 -5.743 16.063 1.00 44.81 83 PRO A C 1
ATOM 682 O O . PRO A 1 83 ? 5.832 -6.306 15.011 1.00 44.81 83 PRO A O 1
ATOM 685 N N . LEU A 1 84 ? 5.470 -4.665 16.486 1.00 47.53 84 LEU A N 1
ATOM 686 C CA . LEU A 1 84 ? 4.301 -4.159 15.769 1.00 47.53 84 LEU A CA 1
ATOM 687 C C . LEU A 1 84 ? 4.706 -3.319 14.555 1.00 47.53 84 LEU A C 1
ATOM 689 O O . LEU A 1 84 ? 5.571 -2.447 14.662 1.00 47.53 84 LEU A O 1
ATOM 693 N N . PRO A 1 85 ? 4.063 -3.528 13.394 1.00 61.03 85 PRO A N 1
ATOM 694 C CA . PRO A 1 85 ? 4.276 -2.657 12.254 1.00 61.03 85 PRO A CA 1
ATOM 695 C C . PRO A 1 85 ? 3.772 -1.247 12.589 1.00 61.03 85 PRO A C 1
ATOM 697 O O . PRO A 1 85 ? 2.706 -1.066 13.165 1.00 61.03 85 PRO A O 1
ATOM 700 N N . ASN A 1 86 ? 4.526 -0.220 12.199 1.00 69.44 86 ASN A N 1
ATOM 701 C CA . ASN A 1 86 ? 4.146 1.175 12.466 1.00 69.44 86 ASN A CA 1
ATOM 702 C C . ASN A 1 86 ? 2.930 1.639 11.658 1.00 69.44 86 ASN A C 1
ATOM 704 O O . ASN A 1 86 ? 2.285 2.622 12.022 1.00 69.44 86 ASN A O 1
ATOM 708 N N . TYR A 1 87 ? 2.655 0.956 10.547 1.00 77.69 87 TYR A N 1
ATOM 709 C CA . TYR A 1 87 ? 1.634 1.301 9.569 1.00 77.69 87 TYR A CA 1
ATOM 710 C C . TYR A 1 87 ? 0.901 0.054 9.088 1.00 77.69 87 TYR A C 1
ATOM 712 O O . TYR A 1 87 ? 1.450 -1.049 9.129 1.00 77.69 87 TYR A O 1
ATOM 720 N N . PHE A 1 88 ? -0.312 0.238 8.578 1.00 77.00 88 PHE A N 1
ATOM 721 C CA . PHE A 1 88 ? -1.072 -0.824 7.927 1.00 77.00 88 PHE A CA 1
ATOM 722 C C . PHE A 1 88 ? -0.404 -1.189 6.591 1.00 77.00 88 PHE A C 1
ATOM 724 O O . PHE A 1 88 ? -0.493 -0.460 5.603 1.00 77.00 88 PHE A O 1
ATOM 731 N N . GLY A 1 89 ? 0.342 -2.299 6.595 1.00 78.75 89 GLY A N 1
ATOM 732 C CA . GLY A 1 89 ? 1.129 -2.825 5.472 1.00 78.75 89 GLY A CA 1
ATOM 733 C C . GLY A 1 89 ? 2.366 -2.005 5.100 1.00 78.75 89 GLY A C 1
ATOM 734 O O . GLY A 1 89 ? 3.479 -2.516 5.149 1.00 78.75 89 GLY A O 1
ATOM 735 N N . CYS A 1 90 ? 2.192 -0.736 4.724 1.00 81.88 90 CYS A N 1
ATOM 736 C CA . CYS A 1 90 ? 3.260 0.138 4.235 1.00 81.88 90 CYS A CA 1
ATOM 737 C C . CYS A 1 90 ? 3.108 1.558 4.790 1.00 81.88 90 CYS A C 1
ATOM 739 O O . CYS A 1 90 ? 1.992 2.056 4.918 1.00 81.88 90 CYS A O 1
ATOM 741 N N . PHE A 1 91 ? 4.219 2.257 5.052 1.00 80.62 91 PHE A N 1
ATOM 742 C CA . PHE A 1 91 ? 4.183 3.658 5.498 1.00 80.62 91 PHE A CA 1
ATOM 743 C C . PHE A 1 91 ? 3.519 4.600 4.489 1.00 80.62 91 PHE A C 1
ATOM 745 O O . PHE A 1 91 ? 2.957 5.621 4.879 1.00 80.62 91 PHE A O 1
ATOM 752 N N . ARG A 1 92 ? 3.536 4.234 3.202 1.00 83.94 92 ARG A N 1
ATOM 753 C CA . ARG A 1 92 ? 2.845 4.958 2.133 1.00 83.94 92 ARG A CA 1
ATOM 754 C C . ARG A 1 92 ? 1.325 4.852 2.223 1.00 83.94 92 ARG A C 1
ATOM 756 O O . ARG A 1 92 ? 0.678 5.702 1.644 1.00 83.94 92 ARG A O 1
ATOM 763 N N . SER A 1 93 ? 0.752 3.907 2.983 1.00 83.69 93 SER A N 1
ATOM 764 C CA . SER A 1 93 ? -0.699 3.901 3.267 1.00 83.69 93 SER A CA 1
ATOM 765 C C . SER A 1 93 ? -1.143 5.176 3.985 1.00 83.69 93 SER A C 1
ATOM 767 O O . SER A 1 93 ? -2.304 5.564 3.888 1.00 83.69 93 SER A O 1
ATOM 769 N N . HIS A 1 94 ? -0.209 5.824 4.695 1.00 80.88 94 HIS A N 1
ATOM 770 C CA . HIS A 1 94 ? -0.469 6.917 5.623 1.00 80.88 94 HIS A CA 1
ATOM 771 C C . HIS A 1 94 ? -1.486 6.548 6.708 1.00 80.88 94 HIS A C 1
ATOM 773 O O . HIS A 1 94 ? -2.176 7.425 7.199 1.00 80.88 94 HIS A O 1
ATOM 779 N N . ILE A 1 95 ? -1.596 5.272 7.079 1.00 81.25 95 ILE A N 1
ATOM 780 C CA . ILE A 1 95 ? -2.416 4.847 8.214 1.00 81.25 95 ILE A CA 1
ATOM 781 C C . ILE A 1 95 ? -1.475 4.214 9.220 1.00 81.25 95 ILE A C 1
ATOM 783 O O . ILE A 1 95 ? -0.948 3.121 8.992 1.00 81.25 95 ILE A O 1
ATOM 787 N N . SER A 1 96 ? -1.201 4.929 10.309 1.00 78.12 96 SER A N 1
ATOM 788 C CA . SER A 1 96 ? -0.308 4.447 11.359 1.00 78.12 96 SER A CA 1
ATOM 789 C C . SER A 1 96 ? -1.063 3.777 12.502 1.00 78.12 96 SER A C 1
ATOM 791 O O . SER A 1 96 ? -2.155 4.194 12.889 1.00 78.12 96 SER A O 1
ATOM 793 N N . PHE A 1 97 ? -0.428 2.768 13.100 1.00 69.75 97 PHE A N 1
ATOM 794 C CA . PHE A 1 97 ? -0.822 2.235 14.409 1.00 69.75 97 PHE A CA 1
ATOM 795 C C . PHE A 1 97 ? -0.404 3.168 15.556 1.00 69.75 97 PHE A C 1
ATOM 797 O O . PHE A 1 97 ? -0.927 3.078 16.663 1.00 69.75 97 PHE A O 1
ATOM 804 N N . ILE A 1 98 ? 0.546 4.071 15.291 1.00 65.62 98 ILE A N 1
ATOM 805 C CA . ILE A 1 98 ? 1.184 4.938 16.284 1.00 65.62 98 ILE A CA 1
ATOM 806 C C . ILE A 1 98 ? 0.685 6.379 16.133 1.00 65.62 98 ILE A C 1
ATOM 808 O O . ILE A 1 98 ? 0.713 6.927 15.031 1.00 65.62 98 ILE A O 1
ATOM 812 N N . GLN A 1 99 ? 0.313 7.006 17.254 1.00 58.00 99 GLN A N 1
ATOM 813 C CA . GLN A 1 99 ? -0.299 8.342 17.318 1.00 58.00 99 GLN A CA 1
ATOM 814 C C . GLN A 1 99 ? 0.588 9.493 16.814 1.00 58.00 99 GLN A C 1
ATOM 816 O O . GLN A 1 99 ? 0.094 10.437 16.215 1.00 58.00 99 GLN A O 1
ATOM 821 N N . TRP A 1 100 ? 1.908 9.413 16.999 1.00 57.31 100 TRP A N 1
ATOM 822 C CA . TRP A 1 100 ? 2.848 10.492 16.644 1.00 57.31 100 TRP A CA 1
ATOM 823 C C . TRP A 1 100 ? 3.274 10.481 15.164 1.00 57.31 100 TRP A C 1
ATOM 825 O O . TRP A 1 100 ? 4.248 11.131 14.779 1.00 57.31 100 TRP A O 1
ATOM 835 N N . LYS A 1 101 ? 2.620 9.667 14.332 1.00 59.91 101 LYS A N 1
ATOM 836 C CA . LYS A 1 101 ? 2.880 9.570 12.891 1.00 59.91 101 LYS A CA 1
ATOM 837 C C . LYS A 1 101 ? 1.723 10.183 12.113 1.00 59.91 101 LYS A C 1
ATOM 839 O O . LYS A 1 101 ? 0.644 10.391 12.647 1.00 59.91 101 LYS A O 1
ATOM 844 N N . ARG A 1 102 ? 1.971 10.530 10.846 1.00 55.47 102 ARG A N 1
ATOM 845 C CA . ARG A 1 102 ? 0.948 11.130 9.979 1.00 55.47 102 ARG A CA 1
ATOM 846 C C . ARG A 1 102 ? -0.263 10.191 9.884 1.00 55.47 102 ARG A C 1
ATOM 848 O O . ARG A 1 102 ? -0.079 9.045 9.487 1.00 55.47 102 ARG A O 1
ATOM 855 N N . LYS A 1 103 ? -1.454 10.726 10.195 1.00 63.41 103 LYS A N 1
ATOM 856 C CA . LYS A 1 103 ? -2.774 10.080 10.059 1.00 63.41 103 LYS A CA 1
ATOM 857 C C . LYS A 1 103 ? -2.866 8.713 10.766 1.00 63.41 103 LYS A C 1
ATOM 859 O O . LYS A 1 103 ? -2.957 7.667 10.124 1.00 63.41 103 LYS A O 1
ATOM 864 N N . PRO A 1 104 ? -2.846 8.694 12.102 1.00 71.12 104 PRO A N 1
ATOM 865 C CA . PRO A 1 104 ? -3.139 7.477 12.836 1.00 71.12 104 PRO A CA 1
ATOM 866 C C . PRO A 1 104 ? -4.583 7.021 12.601 1.00 71.12 104 PRO A C 1
ATOM 868 O O . PRO A 1 104 ? -5.467 7.828 12.315 1.00 71.12 104 PRO A O 1
ATOM 871 N N . TRP A 1 105 ? -4.830 5.718 12.734 1.00 70.12 105 TRP A N 1
ATOM 872 C CA . TRP A 1 105 ? -6.121 5.087 12.415 1.00 70.12 105 TRP A CA 1
ATOM 873 C C . TRP A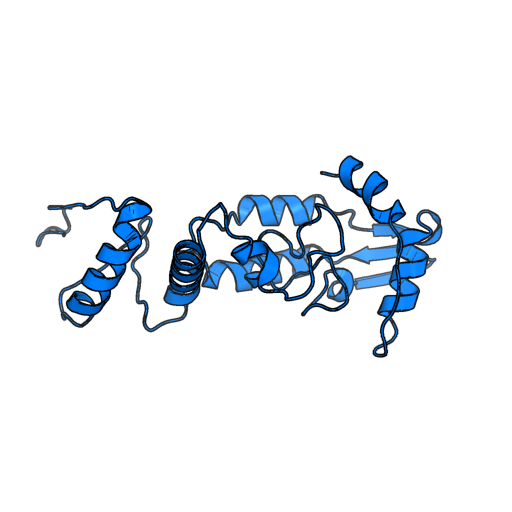 1 105 ? -7.339 5.682 13.160 1.00 70.12 105 TRP A C 1
ATOM 875 O O . TRP A 1 105 ? -8.470 5.524 12.719 1.00 70.12 105 TRP A O 1
ATOM 885 N N . PHE A 1 106 ? -7.151 6.403 14.266 1.00 66.56 106 PHE A N 1
ATOM 886 C CA . PHE A 1 106 ? -8.245 7.084 14.974 1.00 66.56 106 PHE A CA 1
ATOM 887 C C . PHE A 1 106 ? -8.682 8.405 14.333 1.00 66.56 106 PHE A C 1
ATOM 889 O O . PHE A 1 106 ? -9.672 8.990 14.758 1.00 66.56 106 PHE A O 1
ATOM 896 N N . HIS A 1 107 ? -8.002 8.872 13.285 1.00 72.56 107 HIS A N 1
ATOM 897 C CA . HIS A 1 107 ? -8.542 9.936 12.432 1.00 72.56 107 HIS A CA 1
ATOM 898 C C . HIS A 1 107 ? -9.834 9.506 11.723 1.00 72.56 107 HIS A C 1
ATOM 900 O O . HIS A 1 107 ? -10.547 10.347 11.192 1.00 72.56 107 HIS A O 1
ATOM 906 N N . PHE A 1 108 ? -10.137 8.208 11.736 1.00 77.06 108 PHE A N 1
ATOM 907 C CA . PHE A 1 108 ? -11.313 7.612 11.123 1.00 77.06 108 PHE A CA 1
ATOM 908 C C . PHE A 1 108 ? -12.426 7.329 12.143 1.00 77.06 108 PHE A C 1
ATOM 910 O O . PHE A 1 108 ? -13.270 6.468 11.921 1.00 77.06 108 PHE A O 1
ATOM 917 N N . ILE A 1 109 ? -12.440 8.002 13.296 1.00 80.94 109 ILE A N 1
ATOM 918 C CA . ILE A 1 109 ? -13.550 7.888 14.251 1.00 80.94 109 ILE A CA 1
ATOM 919 C C . ILE A 1 109 ? -14.781 8.602 13.681 1.00 80.94 109 ILE A C 1
ATOM 921 O O . ILE A 1 109 ? -14.722 9.791 13.385 1.00 80.94 109 ILE A O 1
ATOM 925 N N . SER A 1 110 ? -15.901 7.884 13.563 1.00 78.75 110 SER A N 1
ATOM 926 C CA . SER A 1 110 ? -17.178 8.434 13.071 1.00 78.75 110 SER A CA 1
ATOM 927 C C . SER A 1 110 ? -18.166 8.773 14.183 1.00 78.75 110 SER A C 1
ATOM 929 O O . SER A 1 110 ? -18.999 9.657 14.016 1.00 78.75 110 SER A O 1
ATOM 931 N N . GLU A 1 111 ? -18.087 8.091 15.327 1.00 78.38 111 GLU A N 1
ATOM 932 C CA . GLU A 1 111 ? -18.976 8.330 16.464 1.00 78.38 111 GLU A CA 1
ATOM 933 C C . GLU A 1 111 ? -18.254 8.039 17.781 1.00 78.38 111 GLU A C 1
ATOM 935 O O . GLU A 1 111 ? -17.466 7.095 17.880 1.00 78.38 111 GLU A O 1
ATOM 940 N N . ASN A 1 112 ? -18.572 8.817 18.815 1.00 78.31 112 ASN A N 1
ATOM 941 C CA . ASN A 1 112 ? -18.234 8.494 20.193 1.00 78.31 112 ASN A CA 1
ATOM 942 C C . ASN A 1 112 ? -19.459 8.695 21.087 1.00 78.31 112 ASN A C 1
ATOM 944 O O . ASN A 1 112 ? -19.884 9.824 21.333 1.00 78.31 112 ASN A O 1
ATOM 948 N N . LYS A 1 113 ? -20.005 7.590 21.597 1.00 78.75 113 LYS A N 1
ATOM 949 C CA . LYS A 1 113 ? -21.153 7.614 22.502 1.00 78.75 113 LYS A CA 1
ATOM 950 C C . LYS A 1 113 ? -21.008 6.543 23.569 1.00 78.75 113 LYS A C 1
ATOM 952 O O . LYS A 1 113 ? -20.633 5.410 23.287 1.00 78.75 113 LYS A O 1
ATOM 957 N N . ASN A 1 114 ? -21.332 6.886 24.815 1.00 80.62 114 ASN A N 1
ATOM 958 C CA . ASN A 1 114 ? -21.365 5.942 25.938 1.00 80.62 114 ASN A CA 1
ATOM 959 C C . ASN A 1 114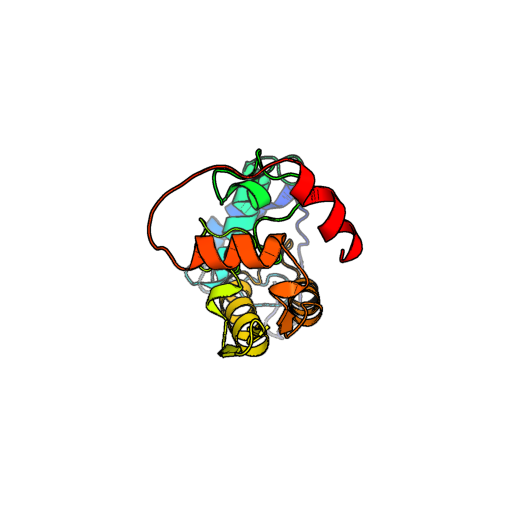 ? -20.061 5.138 26.135 1.00 80.62 114 ASN A C 1
ATOM 961 O O . ASN A 1 114 ? -20.116 3.963 26.493 1.00 80.62 114 ASN A O 1
ATOM 965 N N . ASN A 1 115 ? -18.891 5.763 25.945 1.00 76.62 115 ASN A N 1
ATOM 966 C CA . ASN A 1 115 ? -17.573 5.105 26.002 1.00 76.62 115 ASN A CA 1
ATOM 967 C C . ASN A 1 115 ? -17.348 4.045 24.911 1.00 76.62 115 ASN A C 1
ATOM 969 O O . ASN A 1 115 ? -16.506 3.162 25.067 1.00 76.62 115 ASN A O 1
ATOM 973 N N . ARG A 1 116 ? -18.091 4.127 23.805 1.00 80.06 116 ARG A N 1
ATOM 974 C CA . ARG A 1 116 ? -17.875 3.325 22.606 1.00 80.06 116 ARG A CA 1
ATOM 975 C C . ARG A 1 116 ? -17.530 4.234 21.444 1.00 80.06 116 ARG A C 1
ATOM 977 O O . ARG A 1 116 ? -18.281 5.147 21.112 1.00 80.06 116 ARG A O 1
ATOM 984 N N . ILE A 1 117 ? -16.393 3.944 20.837 1.00 82.56 117 ILE A N 1
ATOM 985 C CA . ILE A 1 117 ? -15.905 4.619 19.643 1.00 82.56 117 ILE A CA 1
ATOM 986 C C . ILE A 1 117 ? -16.267 3.760 18.443 1.00 82.56 117 ILE A C 1
ATOM 988 O O . ILE A 1 117 ? -15.940 2.575 18.435 1.00 82.56 117 ILE A O 1
ATOM 992 N N . LYS A 1 118 ? -16.906 4.350 17.435 1.00 83.75 118 LYS A N 1
ATOM 993 C CA . LYS A 1 118 ? -17.127 3.727 16.130 1.00 83.75 118 LYS A CA 1
ATOM 994 C C . LYS A 1 118 ? -16.025 4.153 15.166 1.00 83.75 118 LYS A C 1
ATOM 996 O O . LYS A 1 118 ? -15.781 5.348 14.993 1.00 83.75 118 LYS A O 1
ATOM 1001 N N . ILE A 1 119 ? -15.387 3.185 14.520 1.00 83.62 119 ILE A N 1
ATOM 1002 C CA . ILE A 1 119 ? -14.362 3.415 13.497 1.00 83.62 119 ILE A CA 1
ATOM 1003 C C . ILE A 1 119 ? -15.022 3.313 12.120 1.00 83.62 119 ILE A C 1
ATOM 1005 O O . ILE A 1 119 ? -15.733 2.349 11.840 1.00 83.62 119 ILE A O 1
ATOM 1009 N N . ASN A 1 120 ? -14.789 4.298 11.256 1.00 86.00 120 ASN A N 1
ATOM 1010 C CA . ASN A 1 120 ? -15.158 4.244 9.850 1.00 86.00 120 ASN A CA 1
ATOM 1011 C C . ASN A 1 120 ? -14.105 3.447 9.066 1.00 86.00 120 ASN A C 1
ATOM 1013 O O . ASN A 1 120 ? -13.119 3.991 8.567 1.00 86.00 120 ASN A O 1
ATOM 1017 N N . LEU A 1 121 ? -14.305 2.131 9.002 1.00 88.31 121 LEU A N 1
ATOM 1018 C CA . LEU A 1 121 ? -13.409 1.226 8.284 1.00 88.31 121 LEU A CA 1
ATOM 1019 C C . LEU A 1 121 ? -13.452 1.443 6.764 1.00 88.31 121 LEU A C 1
ATOM 1021 O O . LEU A 1 121 ? -12.458 1.16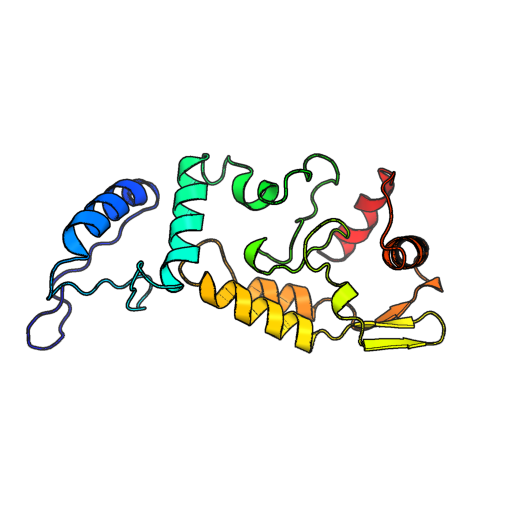6 6.095 1.00 88.31 121 LEU A O 1
ATOM 1025 N N . ASP A 1 122 ? -14.558 1.955 6.221 1.00 89.06 122 ASP A N 1
ATOM 1026 C CA . ASP A 1 122 ? -14.689 2.212 4.785 1.00 89.06 122 ASP A CA 1
ATOM 1027 C C . ASP A 1 122 ? -13.809 3.394 4.358 1.00 89.06 122 ASP A C 1
ATOM 1029 O O . ASP A 1 122 ? -13.023 3.256 3.420 1.00 89.06 122 ASP A O 1
ATOM 1033 N N . ASP A 1 123 ? -13.811 4.491 5.124 1.00 86.56 123 ASP A N 1
ATOM 1034 C CA . ASP A 1 123 ? -12.894 5.618 4.894 1.00 86.56 123 ASP A CA 1
ATOM 1035 C C . ASP A 1 123 ? -11.425 5.182 5.039 1.00 86.56 123 ASP A C 1
ATOM 1037 O O . ASP A 1 123 ? -10.554 5.605 4.272 1.00 86.56 123 ASP A O 1
ATOM 1041 N N . MET A 1 124 ? -11.124 4.309 6.012 1.00 86.06 124 MET A N 1
ATOM 1042 C CA . MET A 1 124 ? -9.778 3.742 6.172 1.00 86.06 124 MET A CA 1
ATOM 1043 C C . MET A 1 124 ? -9.349 2.960 4.932 1.00 86.06 124 MET A C 1
ATOM 1045 O O . MET A 1 124 ? -8.221 3.121 4.459 1.00 86.06 124 MET A O 1
ATOM 1049 N N . LEU A 1 125 ? -10.235 2.111 4.406 1.00 91.00 125 LEU A N 1
ATOM 1050 C CA . LEU A 1 125 ? -9.983 1.335 3.195 1.00 91.00 125 LEU A CA 1
ATOM 1051 C C . LEU A 1 125 ? -9.769 2.248 1.989 1.00 91.00 125 LEU A C 1
ATOM 1053 O O . LEU A 1 125 ? -8.824 2.033 1.232 1.00 91.00 125 LEU A O 1
ATOM 1057 N N . GLU A 1 126 ? -10.605 3.271 1.821 1.00 89.25 126 GLU A N 1
ATOM 1058 C CA . GLU A 1 126 ? -10.485 4.227 0.724 1.00 89.25 126 GLU A CA 1
ATOM 1059 C C . GLU A 1 126 ? -9.142 4.967 0.771 1.00 89.25 126 GLU A C 1
ATOM 1061 O O . GLU A 1 126 ? -8.408 4.998 -0.220 1.00 89.25 126 GLU A O 1
ATOM 1066 N N . VAL A 1 127 ? -8.754 5.491 1.939 1.00 88.62 127 VAL A N 1
ATOM 1067 C CA . VAL A 1 127 ? -7.464 6.176 2.103 1.00 88.62 127 VAL A CA 1
ATOM 1068 C C . VAL A 1 127 ? -6.291 5.228 1.853 1.00 88.62 127 VAL A C 1
ATOM 1070 O O . VAL A 1 127 ? -5.330 5.616 1.180 1.00 88.62 127 VAL A O 1
ATOM 1073 N N . ALA A 1 128 ? -6.354 3.992 2.358 1.00 88.81 128 ALA A N 1
ATOM 1074 C CA . ALA A 1 128 ? -5.315 2.995 2.120 1.00 88.81 128 ALA A CA 1
ATOM 1075 C C . ALA A 1 128 ? -5.162 2.701 0.622 1.00 88.81 128 ALA A C 1
ATOM 1077 O O . ALA A 1 128 ? -4.047 2.768 0.105 1.00 88.81 128 ALA A O 1
ATOM 1078 N N . ARG A 1 129 ? -6.270 2.435 -0.081 1.00 90.56 129 ARG A N 1
ATOM 1079 C CA . ARG A 1 129 ? -6.289 2.162 -1.525 1.00 90.56 129 ARG A CA 1
ATOM 1080 C C . ARG A 1 129 ? -5.726 3.330 -2.317 1.00 90.56 129 ARG A C 1
ATOM 1082 O O . ARG A 1 129 ? -4.758 3.148 -3.046 1.00 90.56 129 ARG A O 1
ATOM 1089 N N . ASN A 1 130 ? -6.251 4.533 -2.102 1.00 88.44 130 ASN A N 1
ATOM 1090 C CA . ASN A 1 130 ? -5.851 5.720 -2.856 1.00 88.44 130 ASN A CA 1
ATOM 1091 C C . ASN A 1 130 ? -4.357 6.035 -2.707 1.00 88.44 130 ASN A C 1
ATOM 1093 O O . ASN A 1 130 ? -3.712 6.476 -3.659 1.00 88.44 130 ASN A O 1
ATOM 1097 N N . ASN A 1 131 ? -3.781 5.806 -1.525 1.00 87.06 131 ASN A N 1
ATOM 1098 C CA . ASN A 1 131 ? -2.356 6.050 -1.317 1.00 87.06 131 ASN A CA 1
ATOM 1099 C C . ASN A 1 131 ? -1.469 4.900 -1.819 1.00 87.06 131 ASN A C 1
ATOM 1101 O O . ASN A 1 131 ? -0.381 5.152 -2.342 1.00 87.06 131 ASN A O 1
ATOM 1105 N N . LEU A 1 132 ? -1.897 3.646 -1.647 1.00 88.38 132 LEU A N 1
ATOM 1106 C CA . LEU A 1 132 ? -1.110 2.479 -2.051 1.00 88.38 132 LEU A CA 1
ATOM 1107 C C . LEU A 1 132 ? -1.185 2.205 -3.554 1.00 88.38 132 LEU A C 1
ATOM 1109 O O . LEU A 1 132 ? -0.212 1.683 -4.093 1.00 88.38 132 LEU A O 1
ATOM 1113 N N . GLU A 1 133 ? -2.250 2.623 -4.239 1.00 86.62 133 GLU A N 1
ATOM 1114 C CA . GLU A 1 133 ? -2.363 2.540 -5.701 1.00 86.62 133 GLU A CA 1
ATOM 1115 C C . GLU A 1 133 ? -1.248 3.338 -6.387 1.00 86.62 133 GLU A C 1
ATOM 1117 O O . GLU A 1 133 ? -0.594 2.850 -7.306 1.00 86.62 133 GLU A O 1
ATOM 1122 N N . LYS A 1 134 ? -0.892 4.508 -5.840 1.00 84.81 134 LYS A N 1
ATOM 1123 C CA . LYS A 1 134 ? 0.276 5.295 -6.288 1.00 84.81 134 LYS A CA 1
ATOM 1124 C C . LYS A 1 134 ? 1.599 4.543 -6.137 1.00 84.81 134 LYS A C 1
ATOM 1126 O O . LYS A 1 134 ? 2.618 4.922 -6.697 1.00 84.81 134 LYS A O 1
ATOM 1131 N N . CYS A 1 135 ? 1.613 3.484 -5.335 1.00 85.88 135 CYS A N 1
ATOM 1132 C CA . CYS A 1 135 ? 2.775 2.643 -5.101 1.00 85.88 135 CYS A CA 1
ATOM 1133 C C . CYS A 1 135 ? 2.617 1.232 -5.693 1.00 85.88 135 CYS A C 1
ATOM 1135 O O . CYS A 1 135 ? 3.417 0.364 -5.345 1.00 85.88 135 CYS A O 1
ATOM 1137 N N . ARG A 1 136 ? 1.649 0.991 -6.589 1.00 84.12 136 ARG A N 1
ATOM 1138 C CA . ARG A 1 136 ? 1.315 -0.336 -7.151 1.00 84.12 136 ARG A CA 1
ATOM 1139 C C . ARG A 1 136 ? 2.479 -1.098 -7.790 1.00 84.12 136 ARG A C 1
ATOM 1141 O O . ARG A 1 136 ? 2.454 -2.321 -7.854 1.00 84.12 136 ARG A O 1
ATOM 1148 N N . LEU A 1 137 ? 3.525 -0.393 -8.229 1.00 84.44 137 LEU A N 1
ATOM 1149 C CA . LEU A 1 137 ? 4.742 -1.005 -8.777 1.00 84.44 137 LEU A CA 1
ATOM 1150 C C . LEU A 1 137 ? 5.719 -1.528 -7.711 1.00 84.44 137 LEU A C 1
ATOM 1152 O O . LEU A 1 137 ? 6.718 -2.156 -8.056 1.00 84.44 137 LEU A O 1
ATOM 1156 N N . CYS A 1 138 ? 5.479 -1.265 -6.424 1.00 86.06 138 CYS A N 1
ATOM 1157 C CA . CYS A 1 138 ? 6.296 -1.814 -5.348 1.00 86.06 138 CYS A CA 1
ATOM 1158 C C . CYS A 1 138 ? 5.928 -3.290 -5.118 1.00 86.06 138 CYS A C 1
ATOM 1160 O O . CYS A 1 138 ? 4.825 -3.568 -4.648 1.00 86.06 138 CYS A O 1
ATOM 1162 N N . PRO A 1 139 ? 6.852 -4.244 -5.328 1.00 82.69 139 PRO A N 1
ATOM 1163 C CA . PRO A 1 139 ? 6.562 -5.670 -5.172 1.00 82.69 139 PRO A CA 1
ATOM 1164 C C . PRO A 1 139 ? 6.375 -6.103 -3.710 1.00 82.69 139 PRO A C 1
ATOM 1166 O O . PRO A 1 139 ? 6.042 -7.252 -3.448 1.00 82.69 139 PRO A O 1
ATOM 1169 N N . LEU A 1 140 ? 6.627 -5.211 -2.747 1.00 84.75 140 LEU A N 1
ATOM 1170 C CA . LEU A 1 140 ? 6.429 -5.478 -1.321 1.00 84.75 140 LEU A CA 1
ATOM 1171 C C . LEU A 1 140 ? 5.033 -5.078 -0.829 1.00 84.75 140 LEU A C 1
ATOM 1173 O O . LEU A 1 140 ? 4.691 -5.370 0.316 1.00 84.75 140 LEU A O 1
ATOM 1177 N N . ILE A 1 141 ? 4.252 -4.361 -1.643 1.00 86.81 141 ILE A N 1
ATOM 1178 C CA . ILE A 1 141 ? 2.907 -3.933 -1.266 1.00 86.81 141 ILE A CA 1
ATOM 1179 C C . ILE A 1 141 ? 1.920 -5.036 -1.626 1.00 86.81 141 ILE A C 1
ATOM 1181 O O . ILE A 1 141 ? 1.768 -5.400 -2.786 1.00 86.81 141 ILE A O 1
ATOM 1185 N N . ASP A 1 142 ? 1.209 -5.514 -0.611 1.00 84.94 142 ASP A N 1
ATOM 1186 C CA . ASP A 1 142 ? 0.081 -6.423 -0.757 1.00 84.94 142 ASP A CA 1
ATOM 1187 C C . ASP A 1 142 ? -1.191 -5.701 -0.309 1.00 84.94 142 ASP A C 1
ATOM 1189 O O . ASP A 1 142 ? -1.508 -5.628 0.883 1.00 84.94 142 ASP A O 1
ATOM 1193 N N . LEU A 1 143 ? -1.901 -5.116 -1.277 1.00 87.38 143 LEU A N 1
ATOM 1194 C CA . LEU A 1 143 ? -3.123 -4.362 -1.005 1.00 87.38 143 LEU A CA 1
ATOM 1195 C C . LEU A 1 143 ? -4.212 -5.259 -0.406 1.00 87.38 143 LEU A C 1
ATOM 1197 O O . LEU A 1 143 ? -4.879 -4.846 0.536 1.00 87.38 143 LEU A O 1
ATOM 1201 N N . LYS A 1 144 ? -4.345 -6.509 -0.871 1.00 87.56 144 LYS A N 1
ATOM 1202 C CA . LYS A 1 144 ? -5.348 -7.449 -0.344 1.00 87.56 144 LYS A CA 1
ATOM 1203 C C . LYS A 1 144 ? -5.101 -7.745 1.130 1.00 87.56 144 LYS A C 1
ATOM 1205 O O . LYS A 1 144 ? -6.041 -7.751 1.923 1.00 87.56 144 LYS A O 1
ATOM 1210 N N . LYS A 1 145 ? -3.837 -7.932 1.516 1.00 83.19 145 LYS A N 1
ATOM 1211 C CA . LYS A 1 145 ? -3.461 -8.102 2.922 1.00 83.19 145 LYS A CA 1
ATOM 1212 C C . LYS A 1 145 ? -3.772 -6.857 3.750 1.00 83.19 145 LYS A C 1
ATOM 1214 O O . LYS A 1 145 ? -4.315 -6.993 4.842 1.00 83.19 145 LYS A O 1
ATOM 1219 N N . VAL A 1 146 ? -3.480 -5.658 3.241 1.00 85.44 146 VAL A N 1
ATOM 1220 C CA . VAL A 1 146 ? -3.829 -4.397 3.926 1.00 85.44 146 VAL A CA 1
ATOM 1221 C C . VAL A 1 146 ? -5.336 -4.276 4.127 1.00 85.44 146 VAL A C 1
ATOM 1223 O O . VAL A 1 146 ? -5.782 -3.987 5.235 1.00 85.44 146 VAL A O 1
ATOM 1226 N N . GLU A 1 147 ? -6.125 -4.550 3.092 1.00 88.38 147 GLU A N 1
ATOM 1227 C CA . GLU A 1 147 ? -7.584 -4.528 3.182 1.00 88.38 147 GLU A CA 1
ATOM 1228 C C . GLU A 1 147 ? -8.104 -5.545 4.198 1.00 88.38 147 GLU A C 1
ATOM 1230 O O . GLU A 1 147 ? -8.959 -5.213 5.016 1.00 88.38 147 GLU A O 1
ATOM 1235 N N . SER A 1 148 ? -7.553 -6.762 4.200 1.00 83.81 148 SER A N 1
ATOM 1236 C CA . SER A 1 148 ? -7.895 -7.788 5.186 1.00 83.81 148 SER A CA 1
ATOM 1237 C C . SER A 1 148 ? -7.567 -7.341 6.611 1.00 83.81 148 SER A C 1
ATOM 1239 O O . SER A 1 148 ? -8.366 -7.578 7.512 1.00 83.81 148 SER A O 1
ATOM 1241 N N . MET A 1 149 ? -6.424 -6.681 6.828 1.00 81.81 149 MET A N 1
ATOM 1242 C CA . MET A 1 149 ? -6.051 -6.147 8.142 1.00 81.81 149 MET A CA 1
ATOM 1243 C C . MET A 1 149 ? -7.036 -5.076 8.618 1.00 81.81 149 MET A C 1
ATOM 1245 O O . MET A 1 149 ? -7.426 -5.092 9.781 1.00 81.81 149 MET A O 1
ATOM 1249 N N . ILE A 1 150 ? -7.452 -4.163 7.735 1.00 85.25 150 ILE A N 1
ATOM 1250 C CA . ILE A 1 150 ? -8.415 -3.106 8.078 1.00 85.25 150 ILE A CA 1
ATOM 1251 C C . ILE A 1 150 ? -9.796 -3.709 8.359 1.00 85.25 150 ILE A C 1
ATOM 1253 O O . ILE A 1 150 ? -10.418 -3.369 9.359 1.00 85.25 150 ILE A O 1
ATOM 1257 N N . ARG A 1 151 ? -10.262 -4.656 7.535 1.00 86.75 151 ARG A N 1
ATOM 1258 C CA . ARG A 1 151 ? -11.554 -5.336 7.743 1.00 86.75 151 ARG A CA 1
ATOM 1259 C C . ARG A 1 151 ? -11.594 -6.191 9.009 1.00 86.75 151 ARG A C 1
ATOM 1261 O O . ARG A 1 151 ? -12.665 -6.362 9.578 1.00 86.75 151 ARG A O 1
ATOM 1268 N N . ALA A 1 152 ? -10.451 -6.721 9.439 1.00 82.50 152 ALA A N 1
ATOM 1269 C CA . ALA A 1 152 ? -10.337 -7.475 10.684 1.00 82.50 152 ALA A CA 1
ATOM 1270 C C . ALA A 1 152 ? -10.372 -6.579 11.935 1.00 82.50 152 ALA A C 1
ATOM 1272 O O . ALA A 1 152 ? -10.504 -7.091 13.049 1.00 82.50 152 ALA A O 1
ATOM 1273 N N . MET A 1 153 ? -10.253 -5.253 11.787 1.00 81.00 153 MET A N 1
ATOM 1274 C CA . MET A 1 153 ? -10.374 -4.351 12.925 1.00 81.00 153 MET A CA 1
ATOM 1275 C C . MET A 1 153 ? -11.799 -4.365 13.481 1.00 81.00 153 MET A C 1
ATOM 1277 O O . MET A 1 153 ? -12.768 -4.382 12.720 1.00 81.00 153 MET A O 1
ATOM 1281 N N . PRO A 1 154 ? -11.956 -4.297 14.812 1.00 80.56 154 PRO A N 1
ATOM 1282 C CA . PRO A 1 154 ? -13.276 -4.178 15.397 1.00 80.56 154 PRO A CA 1
ATOM 1283 C C . PRO A 1 154 ? -13.893 -2.828 14.984 1.00 80.56 154 PRO A C 1
ATOM 1285 O O . PRO A 1 154 ? -13.276 -1.789 15.216 1.00 80.56 154 PRO A O 1
ATOM 1288 N N . PRO A 1 155 ? -15.120 -2.798 14.432 1.00 81.94 155 PRO A N 1
ATOM 1289 C CA . PRO A 1 155 ? -15.773 -1.545 14.037 1.00 81.94 155 PRO A CA 1
ATOM 1290 C C . PRO A 1 155 ? -16.137 -0.663 15.240 1.00 81.94 155 PRO A C 1
ATOM 1292 O O . PRO A 1 155 ? -16.418 0.525 15.081 1.00 81.94 155 PRO A O 1
ATOM 1295 N N . TYR A 1 156 ? -16.113 -1.236 16.448 1.00 83.00 156 TYR A N 1
ATOM 1296 C CA . TYR A 1 156 ? -16.349 -0.541 17.704 1.00 83.00 156 TYR A CA 1
ATOM 1297 C C . TYR A 1 156 ? -15.257 -0.854 18.725 1.00 83.00 156 TYR A C 1
ATOM 1299 O O . TYR A 1 156 ? -14.899 -2.013 18.931 1.00 83.00 156 TYR A O 1
ATOM 1307 N N . VAL A 1 157 ? -14.799 0.171 19.438 1.00 79.69 157 VAL A N 1
ATOM 1308 C CA . VAL A 1 157 ? -13.874 0.044 20.567 1.00 79.69 157 VAL A CA 1
ATOM 1309 C C . VAL A 1 157 ? -14.585 0.494 21.837 1.00 79.69 157 VAL A C 1
ATOM 1311 O O . VAL A 1 157 ? -15.007 1.643 21.952 1.00 79.69 157 VAL A O 1
ATOM 1314 N N . ASP A 1 158 ? -14.723 -0.420 22.798 1.00 78.88 158 ASP A N 1
ATOM 1315 C CA . ASP A 1 158 ? -15.269 -0.125 24.124 1.00 78.88 158 ASP A CA 1
ATOM 1316 C C . ASP A 1 158 ? -14.140 0.344 25.052 1.00 78.88 158 ASP A C 1
ATOM 1318 O O . ASP A 1 158 ? -13.264 -0.437 25.440 1.00 78.88 158 ASP A O 1
ATOM 1322 N N . LEU A 1 159 ? -14.159 1.630 25.401 1.00 72.50 159 LEU A N 1
ATOM 1323 C CA . LEU A 1 159 ? -13.146 2.256 26.247 1.00 72.50 159 LEU A CA 1
ATOM 1324 C C . LEU A 1 159 ? -13.181 1.710 27.680 1.00 72.50 159 LEU A C 1
ATOM 1326 O O . LEU A 1 159 ? -12.147 1.672 28.335 1.00 72.50 159 LEU A O 1
ATOM 1330 N N . LYS A 1 160 ? -14.325 1.215 28.176 1.00 74.88 160 LYS A N 1
ATOM 1331 C CA . LYS A 1 160 ? -14.402 0.642 29.534 1.00 74.88 160 LYS A CA 1
ATOM 1332 C C . LYS A 1 160 ? -13.739 -0.727 29.619 1.00 74.88 160 LYS A C 1
ATOM 1334 O O . LYS A 1 160 ? -13.194 -1.087 30.658 1.00 74.88 160 LYS A O 1
ATOM 1339 N N . ARG A 1 161 ? -13.793 -1.504 28.534 1.00 67.75 161 ARG A N 1
ATOM 1340 C CA . ARG A 1 161 ? -13.233 -2.867 28.481 1.00 67.75 161 ARG A CA 1
ATOM 1341 C C . ARG A 1 161 ? -11.727 -2.897 28.248 1.00 67.75 161 ARG A C 1
ATOM 1343 O O . ARG A 1 161 ? -11.113 -3.955 28.362 1.00 67.75 161 ARG A O 1
ATOM 1350 N N . SER A 1 162 ? -11.124 -1.757 27.930 1.00 62.12 162 SER A N 1
ATOM 1351 C CA . SER A 1 162 ? -9.698 -1.660 27.666 1.00 62.12 162 SER A CA 1
ATOM 1352 C C . SER A 1 162 ? -9.138 -0.396 28.291 1.00 62.12 162 SER A C 1
ATOM 1354 O O . SER A 1 162 ? -9.219 0.686 27.713 1.00 62.12 162 SER A O 1
ATOM 1356 N N . SER A 1 163 ? -8.506 -0.556 29.455 1.00 59.00 163 SER A N 1
ATOM 1357 C CA . SER A 1 163 ? -7.709 0.500 30.090 1.00 59.00 163 SER A CA 1
ATOM 1358 C C . SER A 1 163 ? -6.661 1.071 29.134 1.00 59.00 163 SER A C 1
ATOM 1360 O O . SER A 1 163 ? -6.419 2.273 29.139 1.00 59.00 163 SER A O 1
ATOM 1362 N N . TYR A 1 164 ? -6.121 0.225 28.250 1.00 59.09 164 TYR A N 1
ATOM 1363 C CA . TYR A 1 164 ? -5.246 0.633 27.157 1.00 59.09 164 TYR A CA 1
ATOM 1364 C C . TYR A 1 164 ? -5.935 1.630 26.217 1.00 59.09 164 TYR A C 1
ATOM 1366 O O . TYR A 1 164 ? -5.410 2.715 25.998 1.00 59.09 164 TYR A O 1
ATOM 1374 N N . TRP A 1 165 ? -7.130 1.316 25.704 1.00 60.44 165 TRP A N 1
ATOM 1375 C CA . TRP A 1 165 ? -7.839 2.212 24.783 1.00 60.44 165 TRP A CA 1
ATOM 1376 C C . TRP A 1 165 ? -8.365 3.474 25.469 1.00 60.44 165 TRP A C 1
ATOM 1378 O O . TRP A 1 165 ? -8.313 4.539 24.863 1.00 60.44 165 TRP A O 1
ATOM 1388 N N . ALA A 1 166 ? -8.811 3.389 26.726 1.00 59.69 166 ALA A N 1
ATOM 1389 C CA . ALA A 1 166 ? -9.215 4.560 27.508 1.00 59.69 166 ALA A CA 1
ATOM 1390 C C . ALA A 1 166 ? -8.059 5.551 27.695 1.00 59.69 166 ALA A C 1
ATOM 1392 O O . ALA A 1 166 ? -8.208 6.737 27.406 1.00 59.69 166 ALA A O 1
ATOM 1393 N N . GLN A 1 167 ? -6.894 5.053 28.116 1.00 57.72 167 GLN A N 1
ATOM 1394 C CA . GLN A 1 167 ? -5.686 5.855 28.303 1.00 57.72 167 GLN A CA 1
ATOM 1395 C C . GLN A 1 167 ? -5.170 6.414 26.971 1.00 57.72 167 GLN A C 1
ATOM 1397 O O . GLN A 1 167 ? -4.746 7.564 26.889 1.00 57.72 167 GLN A O 1
ATOM 1402 N N . TRP A 1 168 ? -5.244 5.622 25.902 1.00 58.59 168 TRP A N 1
ATOM 1403 C CA . TRP A 1 168 ? -4.795 6.023 24.574 1.00 58.59 168 TRP A CA 1
ATOM 1404 C C . TRP A 1 168 ? -5.708 7.072 23.923 1.00 58.59 168 TRP A C 1
ATOM 1406 O O . TRP A 1 168 ? -5.210 8.041 23.355 1.00 58.59 168 TRP A O 1
ATOM 1416 N N . TYR A 1 169 ? -7.032 6.938 24.059 1.00 55.38 169 TYR A N 1
ATOM 1417 C CA . TYR A 1 169 ? -8.012 7.923 23.589 1.00 55.38 169 TYR A CA 1
ATOM 1418 C C . TYR A 1 169 ? -7.855 9.269 24.308 1.00 55.38 169 TYR A C 1
ATOM 1420 O O . TYR A 1 169 ? -7.817 10.310 23.657 1.00 55.38 169 TYR A O 1
ATOM 1428 N N . GLN A 1 170 ? -7.677 9.253 25.634 1.00 57.44 170 GLN A N 1
ATOM 1429 C CA . GLN A 1 170 ? -7.436 10.467 26.424 1.00 57.44 170 GLN A CA 1
ATOM 1430 C C . GLN A 1 170 ? -6.152 11.200 25.997 1.00 57.44 170 GLN A C 1
ATOM 1432 O O . GLN A 1 170 ? -6.158 12.424 25.901 1.00 57.44 170 GLN A O 1
ATOM 1437 N N . ASN A 1 171 ? -5.086 10.464 25.663 1.00 51.22 171 ASN A N 1
ATOM 1438 C CA . ASN A 1 171 ? -3.820 11.045 25.195 1.00 51.22 171 ASN A CA 1
ATOM 1439 C C . ASN A 1 171 ? -3.842 11.486 23.718 1.00 51.22 171 ASN A C 1
ATOM 1441 O O . ASN A 1 171 ? -2.993 12.271 23.309 1.00 51.22 171 ASN A O 1
ATOM 1445 N N . SER A 1 172 ? -4.779 10.978 22.912 1.00 50.25 172 SER A N 1
ATOM 1446 C CA . SER A 1 172 ? -4.883 11.271 21.470 1.00 50.25 172 SER A CA 1
ATOM 1447 C C . SER A 1 172 ? -5.768 12.484 21.155 1.00 50.25 172 SER A C 1
ATOM 1449 O O . SER A 1 172 ? -5.722 13.002 20.042 1.00 50.25 172 SER A O 1
ATOM 1451 N N . LEU A 1 173 ? -6.564 12.944 22.126 1.00 44.09 173 LEU A N 1
ATOM 1452 C CA . LEU A 1 173 ? -7.403 14.145 22.027 1.00 44.09 173 LEU A CA 1
ATOM 1453 C C . LEU A 1 173 ? -6.644 15.458 22.281 1.00 44.09 173 LEU A C 1
ATOM 1455 O O . LEU A 1 173 ? -7.193 16.528 22.028 1.00 44.09 173 LEU A O 1
ATOM 1459 N N . TYR A 1 174 ? -5.398 15.397 22.757 1.00 35.75 174 TYR A N 1
ATOM 1460 C CA . TYR A 1 174 ? -4.574 16.580 22.998 1.00 35.75 174 TYR A CA 1
ATOM 1461 C C . TYR A 1 174 ? -3.532 16.759 21.881 1.00 35.75 174 TYR A C 1
ATOM 1463 O O . TYR A 1 174 ? -2.629 15.929 21.747 1.00 35.75 174 TYR A O 1
ATOM 1471 N N . PRO A 1 175 ? -3.597 17.846 21.084 1.00 36.12 175 PRO A N 1
ATOM 1472 C CA . PRO A 1 175 ? -2.523 18.221 20.176 1.00 36.12 175 PRO A CA 1
ATOM 1473 C C . PRO A 1 175 ? -1.422 18.871 21.014 1.00 36.12 175 PRO A C 1
ATOM 1475 O O . PRO A 1 175 ? -1.308 20.089 21.088 1.00 36.12 175 PRO A O 1
ATOM 1478 N N . GLY A 1 176 ? -0.655 18.066 21.737 1.00 31.91 176 GLY A N 1
ATOM 1479 C CA . GLY A 1 176 ? 0.298 18.630 22.674 1.00 31.91 176 GLY A CA 1
ATOM 1480 C C . GLY A 1 176 ? 0.934 17.590 23.561 1.00 31.91 176 GLY A C 1
ATOM 1481 O O . GLY A 1 176 ? 0.441 17.285 24.636 1.00 31.91 176 GLY A O 1
ATOM 1482 N N . ASP A 1 177 ? 2.105 17.174 23.114 1.00 31.23 177 ASP A N 1
ATOM 1483 C CA . ASP A 1 177 ? 3.220 16.786 23.959 1.00 31.23 177 ASP A CA 1
ATOM 1484 C C . ASP A 1 177 ? 3.389 15.317 24.371 1.00 31.23 177 ASP A C 1
ATOM 1486 O O . ASP A 1 177 ? 2.484 14.539 24.667 1.00 31.23 177 ASP A O 1
ATOM 1490 N N . GLN A 1 178 ? 4.659 14.941 24.311 1.00 45.62 178 GLN A N 1
ATOM 1491 C CA . GLN A 1 178 ? 5.200 13.615 24.527 1.00 45.62 178 GLN A CA 1
ATOM 1492 C C . GLN A 1 178 ? 5.137 13.216 26.010 1.00 45.62 178 GLN A C 1
ATOM 1494 O O . GLN A 1 178 ? 5.551 14.000 26.864 1.00 45.62 178 GLN A O 1
ATOM 1499 N N . ARG A 1 179 ? 4.851 11.935 26.308 1.00 36.09 179 ARG A N 1
ATOM 1500 C CA . ARG A 1 179 ? 5.827 10.976 26.891 1.00 36.09 179 ARG A CA 1
ATOM 1501 C C . ARG A 1 179 ? 5.193 9.699 27.469 1.00 36.09 179 ARG A C 1
ATOM 1503 O O . ARG A 1 179 ? 4.121 9.722 28.053 1.00 36.09 179 ARG A O 1
ATOM 1510 N N . ARG A 1 180 ? 6.018 8.639 27.391 1.00 40.41 180 ARG A N 1
ATOM 1511 C CA . ARG A 1 180 ? 6.052 7.368 28.153 1.00 40.41 180 ARG A CA 1
ATOM 1512 C C . ARG A 1 180 ? 4.858 6.429 28.011 1.00 40.41 180 ARG A C 1
ATOM 1514 O O . ARG A 1 180 ? 3.876 6.663 28.682 1.00 40.41 180 ARG A O 1
ATOM 1521 N N . TYR A 1 181 ? 5.032 5.274 27.350 1.00 38.00 181 TYR A N 1
ATOM 1522 C CA . TYR A 1 181 ? 4.321 4.054 27.771 1.00 38.00 181 TYR A CA 1
ATOM 1523 C C . TYR A 1 181 ? 5.140 2.762 27.643 1.00 38.00 181 TYR A C 1
ATOM 1525 O O . TYR A 1 181 ? 6.040 2.636 26.815 1.00 38.00 181 TYR A O 1
ATOM 1533 N N . GLN A 1 182 ? 4.825 1.874 28.590 1.00 37.38 182 GLN A N 1
ATOM 1534 C CA . GLN A 1 182 ? 5.554 0.730 29.139 1.00 37.38 182 GLN A CA 1
ATOM 1535 C C . GLN A 1 182 ? 5.407 -0.590 28.356 1.00 37.38 182 GLN A C 1
ATOM 1537 O O . GLN A 1 182 ? 4.446 -0.814 27.624 1.00 37.38 182 GLN A O 1
ATOM 1542 N N . LYS A 1 183 ? 6.363 -1.494 28.627 1.00 31.80 183 LYS A N 1
ATOM 1543 C CA . LYS A 1 183 ? 6.555 -2.874 28.129 1.00 31.80 183 LYS A CA 1
ATOM 1544 C C . LYS A 1 183 ? 5.319 -3.803 28.107 1.00 31.80 183 LYS A C 1
ATOM 1546 O O . LYS A 1 183 ? 5.353 -4.775 27.359 1.00 31.80 183 LYS A O 1
ATOM 1551 N N . ASP A 1 184 ? 4.236 -3.520 28.835 1.00 34.94 184 ASP A N 1
ATOM 1552 C CA . ASP A 1 184 ? 3.049 -4.401 28.921 1.00 34.94 184 ASP A CA 1
ATOM 1553 C C . ASP A 1 184 ? 2.106 -4.338 27.705 1.00 34.94 184 ASP A C 1
ATOM 1555 O O . ASP A 1 184 ? 1.194 -5.153 27.560 1.00 34.94 184 ASP A O 1
ATOM 1559 N N . MET A 1 185 ? 2.359 -3.403 26.787 1.00 35.00 185 MET A N 1
ATOM 1560 C CA . MET A 1 185 ? 1.613 -3.173 25.543 1.00 35.00 185 MET A CA 1
ATOM 1561 C C . MET A 1 185 ? 1.608 -4.383 24.583 1.00 35.00 185 MET A C 1
ATOM 1563 O O . MET A 1 185 ? 0.703 -4.535 23.763 1.00 35.00 185 MET A O 1
ATOM 1567 N N . LEU A 1 186 ? 2.623 -5.249 24.670 1.00 35.16 186 LEU A N 1
ATOM 1568 C CA . LEU A 1 186 ? 2.981 -6.203 23.614 1.00 35.16 186 LEU A CA 1
ATOM 1569 C C . LEU A 1 186 ? 2.313 -7.583 23.734 1.00 35.16 186 LEU A C 1
ATOM 1571 O O . LEU A 1 186 ? 2.227 -8.298 22.740 1.00 35.16 186 LEU A O 1
ATOM 1575 N N . SER A 1 187 ? 1.796 -7.960 24.906 1.00 35.06 187 SER A N 1
ATOM 1576 C CA . SER A 1 187 ? 1.227 -9.303 25.140 1.00 35.06 187 SER A CA 1
ATOM 1577 C C . SER A 1 187 ? -0.225 -9.468 24.672 1.00 35.06 187 SER A C 1
ATOM 1579 O O . SER A 1 187 ? -0.739 -10.585 24.618 1.00 35.06 187 SER A O 1
ATOM 1581 N N . ARG A 1 188 ? -0.913 -8.363 24.350 1.00 37.31 188 ARG A N 1
ATOM 1582 C CA . ARG A 1 188 ? -2.356 -8.359 24.053 1.00 37.31 188 ARG A CA 1
ATOM 1583 C C . ARG A 1 188 ? -2.694 -8.231 22.570 1.00 37.31 188 ARG A C 1
ATOM 1585 O O . ARG A 1 188 ? -3.763 -8.683 22.176 1.00 37.31 188 ARG A O 1
ATOM 1592 N N . ILE A 1 189 ? -1.803 -7.665 21.753 1.00 36.81 189 ILE A N 1
ATOM 1593 C CA . ILE A 1 189 ? -2.036 -7.496 20.307 1.00 36.81 189 ILE A CA 1
ATOM 1594 C C . ILE A 1 189 ? -1.684 -8.776 19.527 1.00 36.81 189 ILE A C 1
ATOM 1596 O O . ILE A 1 189 ? -2.323 -9.062 18.521 1.00 36.81 189 ILE A O 1
ATOM 1600 N N . SER A 1 190 ? -0.781 -9.620 20.038 1.00 35.31 190 SER A N 1
ATOM 1601 C CA . SER A 1 190 ? -0.468 -10.937 19.451 1.00 35.31 190 SER A CA 1
ATOM 1602 C C . SER A 1 190 ? -1.624 -11.943 19.488 1.00 35.31 190 SER A C 1
ATOM 1604 O O . SER A 1 190 ? -1.524 -12.998 18.881 1.00 35.31 190 SER A O 1
ATOM 1606 N N . LYS A 1 191 ? -2.717 -11.645 20.202 1.00 36.25 191 LYS A N 1
ATOM 1607 C CA . LYS A 1 191 ? -3.943 -12.457 20.168 1.00 36.25 191 LYS A CA 1
ATOM 1608 C C . LYS A 1 191 ? -4.848 -12.138 18.971 1.00 36.25 191 LYS A C 1
ATOM 1610 O O . LYS A 1 191 ? -5.830 -12.841 18.771 1.00 36.25 191 LYS A O 1
ATOM 1615 N N . PHE A 1 192 ? -4.548 -11.073 18.225 1.00 37.34 192 PHE A N 1
ATOM 1616 C CA . PHE A 1 192 ? -5.359 -10.566 17.112 1.00 37.34 192 PHE A CA 1
ATOM 1617 C C . PHE A 1 192 ? -4.592 -10.510 15.776 1.00 37.34 192 PHE A C 1
ATOM 1619 O O . PHE A 1 192 ? -5.135 -10.013 14.790 1.00 37.34 192 PHE A O 1
ATOM 1626 N N . LEU A 1 193 ? -3.346 -10.995 15.752 1.00 35.16 193 LEU A N 1
ATOM 1627 C CA . LEU A 1 193 ? -2.512 -11.214 14.564 1.00 35.16 193 LEU A CA 1
ATOM 1628 C C . LEU A 1 193 ? -2.232 -12.710 14.431 1.00 35.16 193 LEU A C 1
ATOM 1630 O O . LEU A 1 193 ? -2.120 -13.166 13.274 1.00 35.16 193 LEU A O 1
#

Secondary structure (DSSP, 8-state):
-B-TTS-B-------GGGHHHHHHHHHHHTT-TT---EETTEE--TTSTTHHHHHHHHHHHHTTGGGS-HHHHSSTTGGGSTT--SBSS-GGG--BSSTTSSSBGGGGEEEEETTEEEE-HHHHHHHHHHHHHTTTT-TT--HHHHHHHHHTS-SEEETTT-HHHHHHHHHHS-SS------GGGGTTGGG--

Foldseek 3Di:
DADPVRHPPDDDDADLVCLVVVVVVCVVCLPPPPDWDDFPNDTDDCVDLLVPQVVLQVVCVVQVNPVDCSQQCVVPPPVPPPPDRQALQGVQLQAGCDLVGRHHQCVQFPDDDPQKTFGPLVVSLVSSCVRCVSNVSNPSGDSVSSNVVSVLDDRMDRLVVDVPVVVVVVVNPDPDDDDDDDPPVPPPCVVSD

Radius of gyration: 20.97 Å; chains: 1; bounding box: 42×31×66 Å

Sequence (193 aa):
MVDENNEVVYRNIFRREDMKNFQKLYTIVNNWKSCQIYVNGYKINFDVDDGLGFNCYMGFLNHGGPSSNYCQHMGQWARSIGPLPNYFGCFRSHISFIQWKRKPWFHFISENKNNRIKINLDDMLEVARNNLEKCRLCPLIDLKKVESMIRAMPPYVDLKRSSYWAQWYQNSLYPGDQRRYQKDMLSRISKFL